Protein AF-0000000078791256 (afdb_homodimer)

Radius of gyration: 21.56 Å; Cα contacts (8 Å, |Δi|>4): 581; chains: 2; bounding box: 35×66×47 Å

pLDDT: mean 96.77, std 2.85, range [81.75, 98.94]

Sequence (308 aa):
MLREAQFVDLPAIVHLYQQLTQEMAALAPDTYRPLTTDNRQYFADYLQNDLARLFVTESQGTLTGFALVVLARTGDSPEFVPQHFAQLIDLFVTPDHRHHGLAKTLMTAVEAFAASHQASFIQLNVLSGNQTAREVYARAGFQPVNLILQKPLNMLREAQFVDLPAIVHLYQQLTQEMAALAPDTYRPLTTDNRQYFADYLQNDLARLFVTESQGTLTGFALVVLARTGDSPEFVPQHFAQLIDLFVTPDHRHHGLAKTLMTAVEAFAASHQASFIQLNVLSGNQTAREVYARAGFQPVNLILQKPLN

Nearest PDB structures (foldseek):
  4e0a-assembly1_B  TM=9.480E-01  e=6.789E-14  Halalkalibacterium halodurans C-125
  4f6a-assembly1_B  TM=9.364E-01  e=4.924E-14  Halalkalibacterium halodurans C-125
  8a9o-assembly1_A  TM=8.234E-01  e=1.086E-11  Acinetobacter baumannii
  3mgd-assembly2_B  TM=7.610E-01  e=1.272E-08  Clostridium acetobutylicum
  1qsm-assembly1_D  TM=7.942E-01  e=3.556E-08  Saccharomyces cerevisiae

Foldseek 3Di:
DKDWDDLVCLVLVQVQVQVVLVVVCVQPVVVGDGDDDRPSVVVVVQVVDPQKTKMFDDDPRHTFWIWIKGWDWDDDDPVDDIFTAIETEDTGGHPVCPPVCVSVVRVVVSVVSGVVVVGPYYDYDDDPRPVVVVVVVVVVPDDDDDDDDDDDPD/DKDWDDLVCLVLVQVQVQVVLVVVCVQPVVVGDGDDDRPSVVVVVQVVDPQKTKMFDDDPRHTFWIWIKGWDWDDDDPVDDIFIAIETEDTGGHPVCPPVCVSVVRVVVSVVSGVVVVGPYYDYDDDPRPVVVVVVVVVVPDDDDDDDDDDDPD

Structure (mmCIF, N/CA/C/O backbone):
data_AF-0000000078791256-model_v1
#
loop_
_entity.id
_entity.type
_entity.pdbx_description
1 polymer 'Acetyltransferase, GNAT family'
#
loop_
_atom_site.group_PDB
_atom_site.id
_atom_site.type_symbol
_atom_site.label_atom_id
_atom_site.label_alt_id
_atom_site.label_comp_id
_atom_site.label_asym_id
_atom_site.label_entity_id
_atom_site.label_seq_id
_atom_site.pdbx_PDB_ins_code
_atom_site.Cartn_x
_atom_site.Cartn_y
_atom_site.Cartn_z
_atom_site.occupancy
_atom_site.B_iso_or_equiv
_atom_site.auth_seq_id
_atom_site.auth_comp_id
_atom_site.auth_asym_id
_atom_site.auth_atom_id
_atom_site.pdbx_PDB_model_num
ATOM 1 N N . MET A 1 1 ? 2.408 -31.625 -8.203 1 92.06 1 MET A N 1
ATOM 2 C CA . MET A 1 1 ? 3.848 -31.438 -8.047 1 92.06 1 MET A CA 1
ATOM 3 C C . MET A 1 1 ? 4.203 -29.969 -7.926 1 92.06 1 MET A C 1
ATOM 5 O O . MET A 1 1 ? 3.699 -29.141 -8.688 1 92.06 1 MET A O 1
ATOM 9 N N . LEU A 1 2 ? 5.016 -29.547 -6.938 1 97.5 2 LEU A N 1
ATOM 10 C CA . LEU A 1 2 ? 5.547 -28.203 -6.738 1 97.5 2 LEU A CA 1
ATOM 11 C C . LEU A 1 2 ? 6.957 -28.078 -7.305 1 97.5 2 LEU A C 1
ATOM 13 O O . LEU A 1 2 ? 7.785 -28.984 -7.109 1 97.5 2 LEU A O 1
ATOM 17 N N . ARG A 1 3 ? 7.219 -27.031 -7.992 1 98 3 ARG A N 1
ATOM 18 C CA . ARG A 1 3 ? 8.57 -26.781 -8.484 1 98 3 ARG A CA 1
ATOM 19 C C . ARG A 1 3 ? 8.75 -25.328 -8.875 1 98 3 ARG A C 1
ATOM 21 O O . ARG A 1 3 ? 7.781 -24.562 -8.953 1 98 3 ARG A O 1
ATOM 28 N N . GLU A 1 4 ? 10 -24.922 -9.125 1 98.38 4 GLU A N 1
ATOM 29 C CA . GLU A 1 4 ? 10.266 -23.609 -9.719 1 98.38 4 GLU A CA 1
ATOM 30 C C . GLU A 1 4 ? 9.898 -23.578 -11.195 1 98.38 4 GLU A C 1
ATOM 32 O O . GLU A 1 4 ? 10.109 -24.562 -11.906 1 98.38 4 GLU A O 1
ATOM 37 N N . ALA A 1 5 ? 9.422 -22.5 -11.625 1 98.69 5 ALA A N 1
ATOM 38 C CA . ALA A 1 5 ? 9.031 -22.344 -13.023 1 98.69 5 ALA A CA 1
ATOM 39 C C . ALA A 1 5 ? 10.258 -22.266 -13.93 1 98.69 5 ALA A C 1
ATOM 41 O O . ALA A 1 5 ? 11.352 -21.906 -13.477 1 98.69 5 ALA A O 1
ATOM 42 N N . GLN A 1 6 ? 10.047 -22.641 -15.148 1 98.19 6 GLN A N 1
ATOM 43 C CA . GLN A 1 6 ? 11.016 -22.484 -16.234 1 98.19 6 GLN A CA 1
ATOM 44 C C . GLN A 1 6 ? 10.43 -21.688 -17.391 1 98.19 6 GLN A C 1
ATOM 46 O O . GLN A 1 6 ? 9.227 -21.438 -17.438 1 98.19 6 GLN A O 1
ATOM 51 N N . PHE A 1 7 ? 11.344 -21.328 -18.312 1 98.25 7 PHE A N 1
ATOM 52 C CA . PHE A 1 7 ? 10.898 -20.5 -19.422 1 98.25 7 PHE A CA 1
ATOM 53 C C . PHE A 1 7 ? 9.828 -21.219 -20.234 1 98.25 7 PHE A C 1
ATOM 55 O O . PHE A 1 7 ? 8.914 -20.578 -20.766 1 98.25 7 PHE A O 1
ATOM 62 N N . VAL A 1 8 ? 9.891 -22.453 -20.344 1 97.94 8 VAL A N 1
ATOM 63 C CA . VAL A 1 8 ? 8.953 -23.219 -21.141 1 97.94 8 VAL A CA 1
ATOM 64 C C . VAL A 1 8 ? 7.555 -23.141 -20.531 1 97.94 8 VAL A C 1
ATOM 66 O O . VAL A 1 8 ? 6.555 -23.375 -21.203 1 97.94 8 VAL A O 1
ATOM 69 N N . ASP A 1 9 ? 7.445 -22.75 -19.266 1 98.38 9 ASP A N 1
ATOM 70 C CA . ASP A 1 9 ? 6.176 -22.703 -18.547 1 98.38 9 ASP A CA 1
ATOM 71 C C . ASP A 1 9 ? 5.449 -21.391 -18.812 1 98.38 9 ASP A C 1
ATOM 73 O O . ASP A 1 9 ? 4.285 -21.219 -18.438 1 98.38 9 ASP A O 1
ATOM 77 N N . LEU A 1 10 ? 6.074 -20.453 -19.469 1 98.44 10 LEU A N 1
ATOM 78 C CA . LEU A 1 10 ? 5.621 -19.062 -19.516 1 98.44 10 LEU A CA 1
ATOM 79 C C . LEU A 1 10 ? 4.242 -18.969 -20.172 1 98.44 10 LEU A C 1
ATOM 81 O O . LEU A 1 10 ? 3.361 -18.266 -19.656 1 98.44 10 LEU A O 1
ATOM 85 N N . PRO A 1 11 ? 3.961 -19.641 -21.266 1 98.06 11 PRO A N 1
ATOM 86 C CA . PRO A 1 11 ? 2.615 -19.531 -21.828 1 98.06 11 PRO A CA 1
ATOM 87 C C . PRO A 1 11 ? 1.529 -20 -20.859 1 98.06 11 PRO A C 1
ATOM 89 O O . PRO A 1 11 ? 0.482 -19.344 -20.75 1 98.06 11 PRO A O 1
ATOM 92 N N . ALA A 1 12 ? 1.771 -21.062 -20.172 1 98.31 12 ALA A N 1
ATOM 93 C CA . ALA A 1 12 ? 0.801 -21.594 -19.219 1 98.31 12 ALA A CA 1
ATOM 94 C C . ALA A 1 12 ? 0.644 -20.641 -18.031 1 98.31 12 ALA A C 1
ATOM 96 O O . ALA A 1 12 ? -0.459 -20.484 -17.5 1 98.31 12 ALA A O 1
ATOM 97 N N . ILE A 1 13 ? 1.694 -20 -17.609 1 98.56 13 ILE A N 1
ATOM 98 C CA . ILE A 1 13 ? 1.652 -19.062 -16.484 1 98.56 13 ILE A CA 1
ATOM 99 C C . ILE A 1 13 ? 0.853 -17.828 -16.875 1 98.56 13 ILE A C 1
ATOM 101 O O . ILE A 1 13 ? 0.049 -17.328 -16.094 1 98.56 13 ILE A O 1
ATOM 105 N N . VAL A 1 14 ? 1.048 -17.375 -18.078 1 98.38 14 VAL A N 1
ATOM 106 C CA . VAL A 1 14 ? 0.283 -16.234 -18.578 1 98.38 14 VAL A CA 1
ATOM 107 C C . VAL A 1 14 ? -1.205 -16.562 -18.578 1 98.38 14 VAL A C 1
ATOM 109 O O . VAL A 1 14 ? -2.039 -15.75 -18.203 1 98.38 14 VAL A O 1
ATOM 112 N N . HIS A 1 15 ? -1.508 -17.75 -18.984 1 98.12 15 HIS A N 1
ATOM 113 C CA . HIS A 1 15 ? -2.898 -18.188 -18.984 1 98.12 15 HIS A CA 1
ATOM 114 C C . HIS A 1 15 ? -3.48 -18.188 -17.578 1 98.12 15 HIS A C 1
ATOM 116 O O . HIS A 1 15 ? -4.605 -17.734 -17.375 1 98.12 15 HIS A O 1
ATOM 122 N N . LEU A 1 16 ? -2.773 -18.641 -16.609 1 98.38 16 LEU A N 1
ATOM 123 C CA . LEU A 1 16 ? -3.209 -18.594 -15.219 1 98.38 16 LEU A CA 1
ATOM 124 C C . LEU A 1 16 ? -3.371 -17.156 -14.742 1 98.38 16 LEU A C 1
ATOM 126 O O . LEU A 1 16 ? -4.344 -16.828 -14.062 1 98.38 16 LEU A O 1
ATOM 130 N N . TYR A 1 17 ? -2.4 -16.328 -15.141 1 98.44 17 TYR A N 1
ATOM 131 C CA . TYR A 1 17 ? -2.447 -14.93 -14.742 1 98.44 17 TYR A CA 1
ATOM 132 C C . TYR A 1 17 ? -3.664 -14.234 -15.336 1 98.44 17 TYR A C 1
ATOM 134 O O . TYR A 1 17 ? -4.277 -13.375 -14.695 1 98.44 17 TYR A O 1
ATOM 142 N N . GLN A 1 18 ? -4.004 -14.586 -16.516 1 98.44 18 GLN A N 1
ATOM 143 C CA . GLN A 1 18 ? -5.207 -14.055 -17.156 1 98.44 18 GLN A CA 1
ATOM 144 C C . GLN A 1 18 ? -6.453 -14.43 -16.359 1 98.44 18 GLN A C 1
ATOM 146 O O . GLN A 1 18 ? -7.355 -13.609 -16.188 1 98.44 18 GLN A O 1
ATOM 151 N N . GLN A 1 19 ? -6.504 -15.617 -15.867 1 97.94 19 GLN A N 1
ATOM 152 C CA . GLN A 1 19 ? -7.617 -16.031 -15.023 1 97.94 19 GLN A CA 1
ATOM 153 C C . GLN A 1 19 ? -7.629 -15.266 -13.703 1 97.94 19 GLN A C 1
ATOM 155 O O . GLN A 1 19 ? -8.688 -14.82 -13.25 1 97.94 19 GLN A O 1
ATOM 160 N N . LEU A 1 20 ? -6.477 -15.078 -13.141 1 97.94 20 LEU A N 1
ATOM 161 C CA . LEU A 1 20 ? -6.363 -14.305 -11.906 1 97.94 20 LEU A CA 1
ATOM 162 C C . LEU A 1 20 ? -6.902 -12.891 -12.102 1 97.94 20 LEU A C 1
ATOM 164 O O . LEU A 1 20 ? -7.727 -12.422 -11.312 1 97.94 20 LEU A O 1
ATOM 168 N N . THR A 1 21 ? -6.43 -12.227 -13.164 1 98.19 21 THR A N 1
ATOM 169 C CA . THR A 1 21 ? -6.832 -10.844 -13.391 1 98.19 21 THR A CA 1
ATOM 170 C C . THR A 1 21 ? -8.328 -10.75 -13.688 1 98.19 21 THR A C 1
ATOM 172 O O . THR A 1 21 ? -8.977 -9.773 -13.328 1 98.19 21 THR A O 1
ATOM 175 N N . GLN A 1 22 ? -8.859 -11.766 -14.297 1 98.06 22 GLN A N 1
ATOM 176 C CA . GLN A 1 22 ? -10.305 -11.812 -14.516 1 98.06 22 GLN A CA 1
ATOM 177 C C . GLN A 1 22 ? -11.062 -11.867 -13.195 1 98.06 22 GLN A C 1
ATOM 179 O O . GLN A 1 22 ? -12.055 -11.156 -13.016 1 98.06 22 GLN A O 1
ATOM 184 N N . GLU A 1 23 ? -10.641 -12.688 -12.352 1 97.62 23 GLU A N 1
ATOM 185 C CA . GLU A 1 23 ? -11.281 -12.789 -11.039 1 97.62 23 GLU A CA 1
ATOM 186 C C . GLU A 1 23 ? -11.156 -11.477 -10.266 1 97.62 23 GLU A C 1
ATOM 188 O O . GLU A 1 23 ? -12.117 -11.023 -9.641 1 97.62 23 GLU A O 1
ATOM 193 N N . MET A 1 24 ? -9.969 -10.891 -10.336 1 97.88 24 MET A N 1
ATOM 194 C CA . MET A 1 24 ? -9.742 -9.633 -9.633 1 97.88 24 MET A CA 1
ATOM 195 C C . MET A 1 24 ? -10.609 -8.516 -10.203 1 97.88 24 MET A C 1
ATOM 197 O O . MET A 1 24 ? -11.148 -7.703 -9.453 1 97.88 24 MET A O 1
ATOM 201 N N . ALA A 1 25 ? -10.703 -8.508 -11.477 1 97.94 25 ALA A N 1
ATOM 202 C CA . ALA A 1 25 ? -11.531 -7.508 -12.141 1 97.94 25 ALA A CA 1
ATOM 203 C C . ALA A 1 25 ? -13 -7.641 -11.727 1 97.94 25 ALA A C 1
ATOM 205 O O . ALA A 1 25 ? -13.711 -6.645 -11.625 1 97.94 25 ALA A O 1
ATOM 206 N N . ALA A 1 26 ? -13.453 -8.867 -11.547 1 97.5 26 ALA A N 1
ATOM 207 C CA . ALA A 1 26 ? -14.82 -9.094 -11.086 1 97.5 26 ALA A CA 1
ATOM 208 C C . ALA A 1 26 ? -15.023 -8.57 -9.672 1 97.5 26 ALA A C 1
ATOM 210 O O . ALA A 1 26 ? -16.078 -8.031 -9.344 1 97.5 26 ALA A O 1
ATOM 211 N N . LEU A 1 27 ? -14.062 -8.719 -8.859 1 97 27 LEU A N 1
ATOM 212 C CA . LEU A 1 27 ? -14.133 -8.297 -7.461 1 97 27 LEU A CA 1
ATOM 213 C C . LEU A 1 27 ? -13.992 -6.785 -7.34 1 97 27 LEU A C 1
ATOM 215 O O . LEU A 1 27 ? -14.633 -6.164 -6.484 1 97 27 LEU A O 1
ATOM 219 N N . ALA A 1 28 ? -13.156 -6.176 -8.141 1 97.75 28 ALA A N 1
ATOM 220 C CA . ALA A 1 28 ? -12.867 -4.746 -8.094 1 97.75 28 ALA A CA 1
ATOM 221 C C . ALA A 1 28 ? -12.703 -4.168 -9.492 1 97.75 28 ALA A C 1
ATOM 223 O O . ALA A 1 28 ? -11.594 -3.816 -9.906 1 97.75 28 ALA A O 1
ATOM 224 N N . PRO A 1 29 ? -13.797 -3.965 -10.18 1 97.12 29 PRO A N 1
ATOM 225 C CA . PRO A 1 29 ? -13.734 -3.559 -11.586 1 97.12 29 PRO A CA 1
ATOM 226 C C . PRO A 1 29 ? -13.195 -2.143 -11.766 1 97.12 29 PRO A C 1
ATOM 228 O O . PRO A 1 29 ? -12.781 -1.775 -12.867 1 97.12 29 PRO A O 1
ATOM 231 N N . ASP A 1 30 ? -13.18 -1.318 -10.734 1 95.31 30 ASP A N 1
ATOM 232 C CA . ASP A 1 30 ? -12.664 0.043 -10.836 1 95.31 30 ASP A CA 1
ATOM 233 C C . ASP A 1 30 ? -11.148 0.066 -10.68 1 95.31 30 ASP A C 1
ATOM 235 O O . ASP A 1 30 ? -10.508 1.101 -10.898 1 95.31 30 ASP A O 1
ATOM 239 N N . THR A 1 31 ? -10.57 -1.067 -10.328 1 96.19 31 THR A N 1
ATOM 240 C CA . THR A 1 31 ? -9.141 -1.126 -10.047 1 96.19 31 THR A CA 1
ATOM 241 C C . THR A 1 31 ? -8.43 -2.049 -11.039 1 96.19 31 THR A C 1
ATOM 243 O O . THR A 1 31 ? -7.336 -1.741 -11.508 1 96.19 31 THR A O 1
ATOM 246 N N . TYR A 1 32 ? -9.094 -3.129 -11.305 1 97.38 32 TYR A N 1
ATOM 247 C CA . TYR A 1 32 ? -8.477 -4.156 -12.141 1 97.38 32 TYR A CA 1
ATOM 248 C C . TYR A 1 32 ? -9.234 -4.312 -13.453 1 97.38 32 TYR A C 1
ATOM 250 O O . TYR A 1 32 ? -10.445 -4.086 -13.516 1 97.38 32 TYR A O 1
ATOM 258 N N . ARG A 1 33 ? -8.523 -4.695 -14.484 1 96.81 33 ARG A N 1
ATOM 259 C CA . ARG A 1 33 ? -9.102 -5.152 -15.742 1 96.81 33 ARG A CA 1
ATOM 260 C C . ARG A 1 33 ? -8.461 -6.457 -16.203 1 96.81 33 ARG A C 1
ATOM 262 O O . ARG A 1 33 ? -7.277 -6.691 -15.945 1 96.81 33 ARG A O 1
ATOM 269 N N . PRO A 1 34 ? -9.219 -7.316 -16.875 1 97.5 34 PRO A N 1
ATOM 270 C CA . PRO A 1 34 ? -8.648 -8.586 -17.328 1 97.5 34 PRO A CA 1
ATOM 271 C C . PRO A 1 34 ? -7.5 -8.391 -18.312 1 97.5 34 PRO A C 1
ATOM 273 O O . PRO A 1 34 ? -7.605 -7.59 -19.25 1 97.5 34 PRO A O 1
ATOM 276 N N . LEU A 1 35 ? -6.449 -9.133 -18 1 97.44 35 LEU A N 1
ATOM 277 C CA . LEU A 1 35 ? -5.367 -9.164 -18.984 1 97.44 35 LEU A CA 1
ATOM 278 C C . LEU A 1 35 ? -5.789 -9.922 -20.234 1 97.44 35 LEU A C 1
ATOM 280 O O . LEU A 1 35 ? -6.227 -11.07 -20.156 1 97.44 35 LEU A O 1
ATOM 284 N N . THR A 1 36 ? -5.609 -9.281 -21.406 1 94.06 36 THR A N 1
ATOM 285 C CA . THR A 1 36 ? -6.055 -9.914 -22.641 1 94.06 36 THR A CA 1
ATOM 286 C C . THR A 1 36 ? -4.867 -10.188 -23.562 1 94.06 36 THR A C 1
ATOM 288 O O . THR A 1 36 ? -5.012 -10.867 -24.578 1 94.06 36 THR A O 1
ATOM 291 N N . THR A 1 37 ? -3.742 -9.711 -23.188 1 93.12 37 THR A N 1
ATOM 292 C CA . THR A 1 37 ? -2.561 -9.836 -24.031 1 93.12 37 THR A CA 1
ATOM 293 C C . THR A 1 37 ? -1.615 -10.898 -23.484 1 93.12 37 THR A C 1
ATOM 295 O O . THR A 1 37 ? -1.772 -11.352 -22.344 1 93.12 37 THR A O 1
ATOM 298 N N . ASP A 1 38 ? -0.735 -11.328 -24.391 1 93.81 38 ASP A N 1
ATOM 299 C CA . ASP A 1 38 ? 0.374 -12.172 -23.953 1 93.81 38 ASP A CA 1
ATOM 300 C C . ASP A 1 38 ? 1.464 -11.352 -23.281 1 93.81 38 ASP A C 1
ATOM 302 O O . ASP A 1 38 ? 2.156 -10.562 -23.922 1 93.81 38 ASP A O 1
ATOM 306 N N . ASN A 1 39 ? 1.57 -11.492 -21.984 1 92.25 39 ASN A N 1
ATOM 307 C CA . ASN A 1 39 ? 2.518 -10.711 -21.188 1 92.25 39 ASN A CA 1
ATOM 308 C C . ASN A 1 39 ? 3.66 -11.578 -20.672 1 92.25 39 ASN A C 1
ATOM 310 O O . ASN A 1 39 ? 4.098 -11.406 -19.531 1 92.25 39 ASN A O 1
ATOM 314 N N . ARG A 1 40 ? 4.09 -12.492 -21.516 1 96.06 40 ARG A N 1
ATOM 315 C CA . ARG A 1 40 ? 5.09 -13.469 -21.094 1 96.06 40 ARG A CA 1
ATOM 316 C C . ARG A 1 40 ? 6.391 -12.781 -20.688 1 96.06 40 ARG A C 1
ATOM 318 O O . ARG A 1 40 ? 7.113 -13.273 -19.812 1 96.06 40 ARG A O 1
ATOM 325 N N . GLN A 1 41 ? 6.762 -11.648 -21.312 1 96.25 41 GLN A N 1
ATOM 326 C CA . GLN A 1 41 ? 8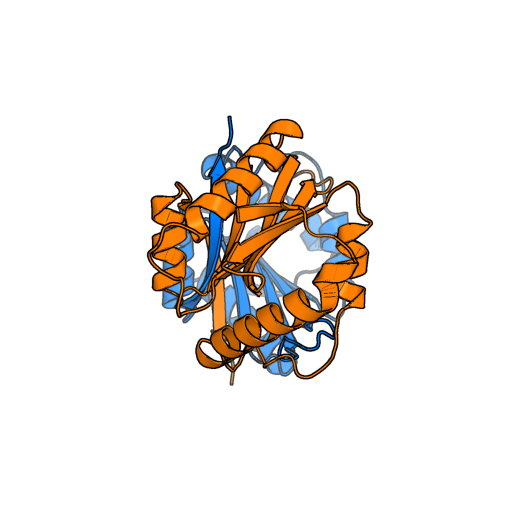.008 -10.953 -21 1 96.25 41 GLN A CA 1
ATOM 327 C C . GLN A 1 41 ? 8.039 -10.5 -19.547 1 96.25 41 GLN A C 1
ATOM 329 O O . GLN A 1 41 ? 9.102 -10.5 -18.922 1 96.25 41 GLN A O 1
ATOM 334 N N . TYR A 1 42 ? 6.934 -10.047 -19.078 1 96.25 42 TYR A N 1
ATOM 335 C CA . TYR A 1 42 ? 6.82 -9.656 -17.688 1 96.25 42 TYR A CA 1
ATOM 336 C C . TYR A 1 42 ? 7.312 -10.758 -16.766 1 96.25 42 TYR A C 1
ATOM 338 O O . TYR A 1 42 ? 8.18 -10.531 -15.914 1 96.25 42 TYR A O 1
ATOM 346 N N . PHE A 1 43 ? 6.863 -11.961 -16.969 1 98 43 PHE A N 1
ATOM 347 C CA . PHE A 1 43 ? 7.234 -13.102 -16.141 1 98 43 PHE A CA 1
ATOM 348 C C . PHE A 1 43 ? 8.648 -13.562 -16.453 1 98 43 PHE A C 1
ATOM 350 O O . PHE A 1 43 ? 9.375 -14.023 -15.57 1 98 43 PHE A O 1
ATOM 357 N N . ALA A 1 44 ? 9.008 -13.469 -17.719 1 98.44 44 ALA A N 1
ATOM 358 C CA . ALA A 1 44 ? 10.375 -13.805 -18.109 1 98.44 44 ALA A CA 1
ATOM 359 C C . ALA A 1 44 ? 11.391 -12.953 -17.344 1 98.44 44 ALA A C 1
ATOM 361 O O . ALA A 1 44 ? 12.445 -13.445 -16.953 1 98.44 44 ALA A O 1
ATOM 362 N N . ASP A 1 45 ? 11.086 -11.711 -17.156 1 98.12 45 ASP A N 1
ATOM 363 C CA . ASP A 1 45 ? 11.961 -10.812 -16.422 1 98.12 45 ASP A CA 1
ATOM 364 C C . ASP A 1 45 ? 12.156 -11.289 -14.984 1 98.12 45 ASP A C 1
ATOM 366 O O . ASP A 1 45 ? 13.266 -11.203 -14.438 1 98.12 45 ASP A O 1
ATOM 370 N N . TYR A 1 46 ? 11.109 -11.789 -14.383 1 98 46 TYR A N 1
ATOM 371 C CA . TYR A 1 46 ? 11.227 -12.297 -13.023 1 98 46 TYR A CA 1
ATOM 372 C C . TYR A 1 46 ? 12.055 -13.578 -13 1 98 46 TYR A C 1
ATOM 374 O O . TYR A 1 46 ? 12.82 -13.812 -12.062 1 98 46 TYR A O 1
ATOM 382 N N . LEU A 1 47 ? 11.844 -14.43 -14.008 1 97.88 47 LEU A N 1
ATOM 383 C CA . LEU A 1 47 ? 12.586 -15.68 -14.062 1 97.88 47 LEU A CA 1
ATOM 384 C C . LEU A 1 47 ? 14.086 -15.414 -14.133 1 97.88 47 LEU A C 1
ATOM 386 O O . LEU A 1 47 ? 14.891 -16.219 -13.656 1 97.88 47 LEU A O 1
ATOM 390 N N . GLN A 1 48 ? 14.398 -14.273 -14.672 1 97.62 48 GLN A N 1
ATOM 391 C CA . GLN A 1 48 ? 15.805 -13.938 -14.867 1 97.62 48 GLN A CA 1
ATOM 392 C C . GLN A 1 48 ? 16.344 -13.125 -13.688 1 97.62 48 GLN A C 1
ATOM 394 O O . GLN A 1 48 ? 17.516 -12.766 -13.664 1 97.62 48 GLN A O 1
ATOM 399 N N . ASN A 1 49 ? 15.57 -12.781 -12.758 1 98.06 49 ASN A N 1
ATOM 400 C CA . ASN A 1 49 ? 15.93 -11.969 -11.602 1 98.06 49 ASN A CA 1
ATOM 401 C C . ASN A 1 49 ? 16.281 -12.836 -10.398 1 98.06 49 ASN A C 1
ATOM 403 O O . ASN A 1 49 ? 15.414 -13.516 -9.844 1 98.06 49 ASN A O 1
ATOM 407 N N . ASP A 1 50 ? 17.438 -12.742 -9.906 1 97.06 50 ASP A N 1
ATOM 408 C CA . ASP A 1 50 ? 17.922 -13.578 -8.805 1 97.06 50 ASP A CA 1
ATOM 409 C C . ASP A 1 50 ? 17.188 -13.242 -7.504 1 97.06 50 ASP A C 1
ATOM 411 O O . ASP A 1 50 ? 17.25 -14.008 -6.543 1 97.06 50 ASP A O 1
ATOM 415 N N . LEU A 1 51 ? 16.5 -12.125 -7.461 1 98.25 51 LEU A N 1
ATOM 416 C CA . LEU A 1 51 ? 15.797 -11.703 -6.258 1 98.25 51 LEU A CA 1
ATOM 417 C C . LEU A 1 51 ? 14.344 -12.156 -6.293 1 98.25 51 LEU A C 1
ATOM 419 O O . LEU A 1 51 ? 13.586 -11.891 -5.359 1 98.25 51 LEU A O 1
ATOM 423 N N . ALA A 1 52 ? 13.992 -12.828 -7.355 1 98.81 52 ALA A N 1
ATOM 424 C CA . ALA A 1 52 ? 12.609 -13.281 -7.512 1 98.81 52 ALA A CA 1
ATOM 425 C C . ALA A 1 52 ? 12.547 -14.789 -7.699 1 98.81 52 ALA A C 1
ATOM 427 O O . ALA A 1 52 ? 13.523 -15.414 -8.125 1 98.81 52 ALA A O 1
ATOM 428 N N . ARG A 1 53 ? 11.438 -15.352 -7.367 1 98.75 53 ARG A N 1
ATOM 429 C CA . ARG A 1 53 ? 11.156 -16.75 -7.652 1 98.75 53 ARG A CA 1
ATOM 430 C C . ARG A 1 53 ? 9.703 -16.953 -8.078 1 98.75 53 ARG A C 1
ATOM 432 O O . ARG A 1 53 ? 8.797 -16.312 -7.531 1 98.75 53 ARG A O 1
ATOM 439 N N . LEU A 1 54 ? 9.586 -17.672 -9.094 1 98.81 54 LEU A N 1
ATOM 440 C CA . LEU A 1 54 ? 8.281 -18.094 -9.594 1 98.81 54 LEU A CA 1
ATOM 441 C C . LEU A 1 54 ? 8.086 -19.594 -9.383 1 98.81 54 LEU A C 1
ATOM 443 O O . LEU A 1 54 ? 8.812 -20.406 -9.961 1 98.81 54 LEU A O 1
ATOM 447 N N . PHE A 1 55 ? 7.105 -19.969 -8.508 1 98.81 55 PHE A N 1
ATOM 448 C CA . PHE A 1 55 ? 6.766 -21.359 -8.227 1 98.81 55 PHE A CA 1
ATOM 449 C C . PHE A 1 55 ? 5.496 -21.766 -8.961 1 98.81 55 PHE A C 1
ATOM 451 O O . PHE A 1 55 ? 4.586 -20.953 -9.133 1 98.81 55 PHE A O 1
ATOM 458 N N . VAL A 1 56 ? 5.465 -23.062 -9.375 1 98.69 56 VAL A N 1
ATOM 459 C CA . VAL A 1 56 ? 4.262 -23.562 -10.031 1 98.69 56 VAL A CA 1
ATOM 460 C C . VAL A 1 56 ? 3.879 -24.922 -9.445 1 98.69 56 VAL A C 1
ATOM 462 O O . VAL A 1 56 ? 4.734 -25.641 -8.93 1 98.69 56 VAL A O 1
ATOM 465 N N . THR A 1 57 ? 2.596 -25.172 -9.43 1 98.06 57 THR A N 1
ATOM 466 C CA . THR A 1 57 ? 2.053 -26.5 -9.172 1 98.06 57 THR A CA 1
ATOM 467 C C . THR A 1 57 ? 1.481 -27.109 -10.453 1 98.06 57 THR A C 1
ATOM 469 O O . THR A 1 57 ? 0.929 -26.391 -11.289 1 98.06 57 THR A O 1
ATOM 472 N N . GLU A 1 58 ? 1.662 -28.375 -10.539 1 96.44 58 GLU A N 1
ATOM 473 C CA . GLU A 1 58 ? 1.244 -29.078 -11.75 1 96.44 58 GLU A CA 1
ATOM 474 C C . GLU A 1 58 ? 0.474 -30.359 -11.406 1 96.44 58 GLU A C 1
ATOM 476 O O . GLU A 1 58 ? 0.839 -31.078 -10.469 1 96.44 58 GLU A O 1
ATOM 481 N N . SER A 1 59 ? -0.636 -30.594 -12.094 1 94.06 59 SER A N 1
ATOM 482 C CA . SER A 1 59 ? -1.41 -31.828 -12.039 1 94.06 59 SER A CA 1
ATOM 483 C C . SER A 1 59 ? -1.642 -32.406 -13.43 1 94.06 59 SER A C 1
ATOM 485 O O . SER A 1 59 ? -2.238 -31.75 -14.289 1 94.06 59 SER A O 1
ATOM 487 N N . GLN A 1 60 ? -1.179 -33.625 -13.664 1 93.19 60 GLN A N 1
ATOM 488 C CA . GLN A 1 60 ? -1.37 -34.344 -14.922 1 93.19 60 GLN A CA 1
ATOM 489 C C . GLN A 1 60 ? -0.888 -33.5 -16.109 1 93.19 60 GLN A C 1
ATOM 491 O O . GLN A 1 60 ? -1.603 -33.344 -17.094 1 93.19 60 GLN A O 1
ATOM 496 N N . GLY A 1 61 ? 0.18 -32.812 -15.945 1 92.38 61 GLY A N 1
ATOM 497 C CA . GLY A 1 61 ? 0.831 -32.094 -17.016 1 92.38 61 GLY A CA 1
ATOM 498 C C . GLY A 1 61 ? 0.293 -30.688 -17.203 1 92.38 61 GLY A C 1
ATOM 499 O O . GLY A 1 61 ? 0.768 -29.953 -18.062 1 92.38 61 GLY A O 1
ATOM 500 N N . THR A 1 62 ? -0.643 -30.328 -16.422 1 95.81 62 THR A N 1
ATOM 501 C CA . THR A 1 62 ? -1.244 -29 -16.516 1 95.81 62 THR A CA 1
ATOM 502 C C . THR A 1 62 ? -0.912 -28.172 -15.281 1 95.81 62 THR A C 1
ATOM 504 O O . THR A 1 62 ? -1.023 -28.641 -14.148 1 95.81 62 THR A O 1
ATOM 507 N N . LEU A 1 63 ? -0.428 -26.938 -15.555 1 98.06 63 LEU A N 1
ATOM 508 C CA . LEU A 1 63 ? -0.199 -26.047 -14.414 1 98.06 63 LEU A CA 1
ATOM 509 C C . LEU A 1 63 ? -1.516 -25.688 -13.742 1 98.06 63 LEU A C 1
ATOM 511 O O . LEU A 1 63 ? -2.488 -25.328 -14.414 1 98.06 63 LEU A O 1
ATOM 515 N N . THR A 1 64 ? -1.568 -25.766 -12.406 1 97.88 64 THR A N 1
ATOM 516 C CA . THR A 1 64 ? -2.801 -25.562 -11.656 1 97.88 64 THR A CA 1
ATOM 517 C C . THR A 1 64 ? -2.688 -24.344 -10.742 1 97.88 64 THR A C 1
ATOM 519 O O . THR A 1 64 ? -3.684 -23.891 -10.172 1 97.88 64 THR A O 1
ATOM 522 N N . GLY A 1 65 ? -1.533 -23.781 -10.586 1 98.44 65 GLY A N 1
ATOM 523 C CA . GLY A 1 65 ? -1.312 -22.609 -9.758 1 98.44 65 GLY A CA 1
ATOM 524 C C . GLY A 1 65 ? 0.1 -22.078 -9.852 1 98.44 65 GLY A C 1
ATOM 525 O O . GLY A 1 65 ? 0.975 -22.703 -10.445 1 98.44 65 GLY A O 1
ATOM 526 N N . PHE A 1 66 ? 0.251 -20.828 -9.328 1 98.75 66 PHE A N 1
ATOM 527 C CA . PHE A 1 66 ? 1.577 -20.234 -9.297 1 98.75 66 PHE A CA 1
ATOM 528 C C . PHE A 1 66 ? 1.685 -19.203 -8.172 1 98.75 66 PHE A C 1
ATOM 530 O O . PHE A 1 66 ? 0.67 -18.766 -7.629 1 98.75 66 PHE A O 1
ATOM 537 N N . ALA A 1 67 ? 2.875 -18.891 -7.75 1 98.81 67 ALA A N 1
ATOM 538 C CA . ALA A 1 67 ? 3.221 -17.844 -6.801 1 98.81 67 ALA A CA 1
ATOM 539 C C . ALA A 1 67 ? 4.469 -17.094 -7.25 1 98.81 67 ALA A C 1
ATOM 541 O O . ALA A 1 67 ? 5.473 -17.703 -7.617 1 98.81 67 ALA A O 1
ATOM 542 N N . LEU A 1 68 ? 4.355 -15.82 -7.301 1 98.88 68 LEU A N 1
ATOM 543 C CA . LEU A 1 68 ? 5.48 -14.945 -7.617 1 98.88 68 LEU A CA 1
ATOM 544 C C . LEU A 1 68 ? 5.906 -14.141 -6.395 1 98.88 68 LEU A C 1
ATOM 546 O O . LEU A 1 68 ? 5.094 -13.422 -5.809 1 98.88 68 LEU A O 1
ATOM 550 N N . VAL A 1 69 ? 7.145 -14.273 -5.973 1 98.88 69 VAL A N 1
ATOM 551 C CA . VAL A 1 69 ? 7.672 -13.586 -4.801 1 98.88 69 VAL A CA 1
ATOM 552 C C . VAL A 1 69 ? 8.977 -12.875 -5.16 1 98.88 69 VAL A C 1
ATOM 554 O O . VAL A 1 69 ? 9.766 -13.383 -5.961 1 98.88 69 VAL A O 1
ATOM 557 N N . VAL A 1 70 ? 9.172 -11.711 -4.598 1 98.88 70 VAL A N 1
ATOM 558 C CA . VAL A 1 70 ? 10.359 -10.906 -4.871 1 98.88 70 VAL A CA 1
ATOM 559 C C . VAL A 1 70 ? 10.938 -10.375 -3.562 1 98.88 70 VAL A C 1
ATOM 561 O O . VAL A 1 70 ? 10.195 -9.938 -2.684 1 98.88 70 VAL A O 1
ATOM 564 N N . LEU A 1 71 ? 12.242 -10.484 -3.391 1 98.75 71 LEU A N 1
ATOM 565 C CA . LEU A 1 71 ? 12.914 -9.867 -2.256 1 98.75 71 LEU A CA 1
ATOM 566 C C . LEU A 1 71 ? 12.984 -8.352 -2.424 1 98.75 71 LEU A C 1
ATOM 568 O O . LEU A 1 71 ? 13.211 -7.855 -3.527 1 98.75 71 LEU A O 1
ATOM 572 N N . ALA A 1 72 ? 12.766 -7.703 -1.313 1 97.94 72 ALA A N 1
ATOM 573 C CA . ALA A 1 72 ? 12.758 -6.242 -1.335 1 97.94 72 ALA A CA 1
ATOM 574 C C . ALA A 1 72 ? 13.43 -5.668 -0.09 1 97.94 72 ALA A C 1
ATOM 576 O O . ALA A 1 72 ? 13.609 -6.375 0.907 1 97.94 72 ALA A O 1
ATOM 577 N N . ARG A 1 73 ? 13.836 -4.395 -0.153 1 96.62 73 ARG A N 1
ATOM 578 C CA . ARG A 1 73 ? 14.367 -3.6 0.95 1 96.62 73 ARG A CA 1
ATOM 579 C C . ARG A 1 73 ? 13.734 -2.215 0.98 1 96.62 73 ARG A C 1
ATOM 581 O O . ARG A 1 73 ? 13.438 -1.64 -0.069 1 96.62 73 ARG A O 1
ATOM 588 N N . THR A 1 74 ? 13.461 -1.79 2.191 1 93.88 74 THR A N 1
ATOM 589 C CA . THR A 1 74 ? 13 -0.409 2.287 1 93.88 74 THR A CA 1
ATOM 590 C C . THR A 1 74 ? 14.117 0.561 1.909 1 93.88 74 THR A C 1
ATOM 592 O O . THR A 1 74 ? 15.297 0.267 2.111 1 93.88 74 THR A O 1
ATOM 595 N N . GLY A 1 75 ? 13.766 1.646 1.205 1 88.25 75 GLY A N 1
ATOM 596 C CA . GLY A 1 75 ? 14.742 2.686 0.918 1 88.25 75 GLY A CA 1
ATOM 597 C C . GLY A 1 75 ? 15.25 3.387 2.164 1 88.25 75 GLY A C 1
ATOM 598 O O . GLY A 1 75 ? 14.766 3.133 3.268 1 88.25 75 GLY A O 1
ATOM 599 N N . ASP A 1 76 ? 16.281 4.172 1.988 1 87.44 76 ASP A N 1
ATOM 600 C CA . ASP A 1 76 ? 16.812 4.98 3.078 1 87.44 76 ASP A CA 1
ATOM 601 C C . ASP A 1 76 ? 15.875 6.137 3.416 1 87.44 76 ASP A C 1
ATOM 603 O O . ASP A 1 76 ? 15.539 6.945 2.547 1 87.44 76 ASP A O 1
ATOM 607 N N . SER A 1 77 ? 15.328 6.105 4.523 1 91.75 77 SER A N 1
ATOM 608 C CA . SER A 1 77 ? 14.5 7.176 5.066 1 91.75 77 SER A CA 1
ATOM 609 C C . SER A 1 77 ? 14.734 7.355 6.562 1 91.75 77 SER A C 1
ATOM 611 O O . SER A 1 77 ? 14.844 6.375 7.301 1 91.75 77 SER A O 1
ATOM 613 N N . PRO A 1 78 ? 14.781 8.586 6.996 1 94 78 PRO A N 1
ATOM 614 C CA . PRO A 1 78 ? 15.133 8.812 8.398 1 94 78 PRO A CA 1
ATOM 615 C C . PRO A 1 78 ? 14.023 8.398 9.359 1 94 78 PRO A C 1
ATOM 617 O O . PRO A 1 78 ? 14.266 8.203 10.555 1 94 78 PRO A O 1
ATOM 620 N N . GLU A 1 79 ? 12.836 8.242 8.836 1 95.19 79 GLU A N 1
ATOM 621 C CA . GLU A 1 79 ? 11.727 7.98 9.75 1 95.19 79 GLU A CA 1
ATOM 622 C C . GLU A 1 79 ? 11.242 6.539 9.633 1 95.19 79 GLU A C 1
ATOM 624 O O . GLU A 1 79 ? 10.289 6.145 10.305 1 95.19 79 GLU A O 1
ATOM 629 N N . PHE A 1 80 ? 11.859 5.703 8.789 1 96.25 80 PHE A N 1
ATOM 630 C CA . PHE A 1 80 ? 11.477 4.305 8.648 1 96.25 80 PHE A CA 1
ATOM 631 C C . PHE A 1 80 ? 12.625 3.385 9.055 1 96.25 80 PHE A C 1
ATOM 633 O O . PHE A 1 80 ? 13.781 3.66 8.75 1 96.25 80 PHE A O 1
ATOM 640 N N . VAL A 1 81 ? 12.258 2.328 9.688 1 96.44 81 VAL A N 1
ATOM 641 C CA . VAL A 1 81 ? 13.227 1.282 10 1 96.44 81 VAL A CA 1
ATOM 642 C C . VAL A 1 81 ? 13.57 0.504 8.727 1 96.44 81 VAL A C 1
ATOM 644 O O . VAL A 1 81 ? 12.68 0.029 8.023 1 96.44 81 VAL A O 1
ATOM 647 N N . PRO A 1 82 ? 14.852 0.43 8.445 1 96.38 82 PRO A N 1
ATOM 648 C CA . PRO A 1 82 ? 15.219 -0.378 7.277 1 96.38 82 PRO A CA 1
ATOM 649 C C . PRO A 1 82 ? 14.742 -1.825 7.391 1 96.38 82 PRO A C 1
ATOM 651 O O . PRO A 1 82 ? 14.906 -2.451 8.438 1 96.38 82 PRO A O 1
ATOM 654 N N . GLN A 1 83 ? 14.148 -2.275 6.297 1 96.88 83 GLN A N 1
ATOM 655 C CA . GLN A 1 83 ? 13.633 -3.639 6.273 1 96.88 83 GLN A CA 1
ATOM 656 C C . GLN A 1 83 ? 14.133 -4.395 5.043 1 96.88 83 GLN A C 1
ATOM 658 O O . GLN A 1 83 ? 14.273 -3.812 3.967 1 96.88 83 GLN A O 1
ATOM 663 N N . HIS A 1 84 ? 14.422 -5.629 5.23 1 97.88 84 HIS A N 1
ATOM 664 C CA . HIS A 1 84 ? 14.625 -6.637 4.199 1 97.88 84 HIS A CA 1
ATOM 665 C C . HIS A 1 84 ? 13.539 -7.711 4.254 1 97.88 84 HIS A C 1
ATOM 667 O O . HIS A 1 84 ? 13.438 -8.445 5.238 1 97.88 84 HIS A O 1
ATOM 673 N N . PHE A 1 85 ? 12.727 -7.762 3.209 1 98.5 85 PHE A N 1
ATOM 674 C CA . PHE A 1 85 ? 11.539 -8.609 3.271 1 98.5 85 PHE A CA 1
ATOM 675 C C . PHE A 1 85 ? 11.227 -9.211 1.906 1 98.5 85 PHE A C 1
ATOM 677 O O . PHE A 1 85 ? 11.938 -8.945 0.932 1 98.5 85 PHE A O 1
ATOM 684 N N . ALA A 1 86 ? 10.312 -10.164 1.875 1 98.88 86 ALA A N 1
ATOM 685 C CA . ALA A 1 86 ? 9.828 -10.758 0.631 1 98.88 86 ALA A CA 1
ATOM 686 C C . ALA A 1 86 ? 8.414 -10.289 0.312 1 98.88 86 ALA A C 1
ATOM 688 O O . ALA A 1 86 ? 7.523 -10.352 1.165 1 98.88 86 ALA A O 1
ATOM 689 N N . GLN A 1 87 ? 8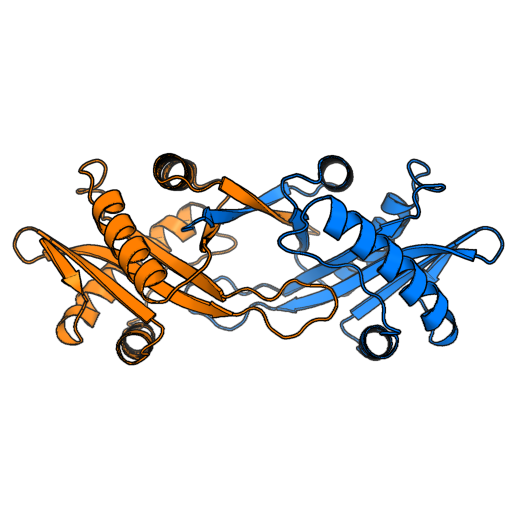.266 -9.82 -0.833 1 98.88 87 GLN A N 1
ATOM 690 C CA . GLN A 1 87 ? 6.953 -9.398 -1.311 1 98.88 87 GLN A CA 1
ATOM 691 C C . GLN A 1 87 ? 6.301 -10.492 -2.152 1 98.88 87 GLN A C 1
ATOM 693 O O . GLN A 1 87 ? 6.801 -10.836 -3.227 1 98.88 87 GLN A O 1
ATOM 698 N N . LEU A 1 88 ? 5.242 -11.016 -1.625 1 98.88 88 LEU A N 1
ATOM 699 C CA . LEU A 1 88 ? 4.426 -11.906 -2.441 1 98.88 88 LEU A CA 1
ATOM 700 C C . LEU A 1 88 ? 3.568 -11.117 -3.422 1 98.88 88 LEU A C 1
ATOM 702 O O . LEU A 1 88 ? 2.617 -10.445 -3.02 1 98.88 88 LEU A O 1
ATOM 706 N N . ILE A 1 89 ? 3.863 -11.234 -4.668 1 98.44 89 ILE A N 1
ATOM 707 C CA . ILE A 1 89 ? 3.242 -10.422 -5.715 1 98.44 89 ILE A CA 1
ATOM 708 C C . ILE A 1 89 ? 1.931 -11.07 -6.152 1 98.44 89 ILE A C 1
ATOM 710 O O . ILE A 1 89 ? 0.914 -10.383 -6.297 1 98.44 89 ILE A O 1
ATOM 714 N N . ASP A 1 90 ? 1.961 -12.312 -6.391 1 98.06 90 ASP A N 1
ATOM 715 C CA . ASP A 1 90 ? 0.796 -13.055 -6.863 1 98.06 90 ASP A CA 1
ATOM 716 C C . ASP A 1 90 ? 0.732 -14.445 -6.23 1 98.06 90 ASP A C 1
ATOM 718 O O . ASP A 1 90 ? 1.766 -15.07 -6.008 1 98.06 90 ASP A O 1
ATOM 722 N N . LEU A 1 91 ? -0.406 -14.891 -6.023 1 98.19 91 LEU A N 1
ATOM 723 C CA . LEU A 1 91 ? -0.759 -16.266 -5.664 1 98.19 91 LEU A CA 1
ATOM 724 C C . LEU A 1 91 ? -2.092 -16.656 -6.285 1 98.19 91 LEU A C 1
ATOM 726 O O . LEU A 1 91 ? -3.102 -15.977 -6.094 1 98.19 91 LEU A O 1
ATOM 730 N N . PHE A 1 92 ? -2.023 -17.719 -7.07 1 98.25 92 PHE A N 1
ATOM 731 C CA . PHE A 1 92 ? -3.246 -18.125 -7.75 1 98.25 92 PHE A CA 1
ATOM 732 C C . PHE A 1 92 ? -3.307 -19.641 -7.891 1 98.25 92 PHE A C 1
ATOM 734 O O . PHE A 1 92 ? -2.303 -20.281 -8.203 1 98.25 92 PHE A O 1
ATOM 741 N N . VAL A 1 93 ? -4.402 -20.188 -7.574 1 97.75 93 VAL A N 1
ATOM 742 C CA . VAL A 1 93 ? -4.758 -21.594 -7.82 1 97.75 93 VAL A CA 1
ATOM 743 C C . VAL A 1 93 ? -6.066 -21.656 -8.602 1 97.75 93 VAL A C 1
ATOM 745 O O . VAL A 1 93 ? -7.031 -20.953 -8.273 1 97.75 93 VAL A O 1
ATOM 748 N N . THR A 1 94 ? -6.094 -22.438 -9.633 1 97.31 94 THR A N 1
ATOM 749 C CA . THR A 1 94 ? -7.309 -22.562 -10.43 1 97.31 94 THR A CA 1
ATOM 750 C C . THR A 1 94 ? -8.484 -23 -9.562 1 97.31 94 THR A C 1
ATOM 752 O O . THR A 1 94 ? -8.32 -23.781 -8.633 1 97.31 94 THR A O 1
ATOM 755 N N . PRO A 1 95 ? -9.656 -22.5 -9.914 1 95.12 95 PRO A N 1
ATOM 756 C CA . PRO A 1 95 ? -10.828 -22.781 -9.086 1 95.12 95 PRO A CA 1
ATOM 757 C C . PRO A 1 95 ? -11.062 -24.281 -8.883 1 95.12 95 PRO A C 1
ATOM 759 O O . PRO A 1 95 ? -11.383 -24.703 -7.766 1 95.12 95 PRO A O 1
ATOM 762 N N . ASP A 1 96 ? -10.797 -25.047 -9.836 1 93.31 96 ASP A N 1
ATOM 763 C CA . ASP A 1 96 ? -11.078 -26.484 -9.789 1 93.31 96 ASP A CA 1
ATOM 764 C C . ASP A 1 96 ? -10.102 -27.203 -8.852 1 93.31 96 ASP A C 1
ATOM 766 O O . ASP A 1 96 ? -10.328 -28.344 -8.477 1 93.31 96 ASP A O 1
ATOM 770 N N . HIS A 1 97 ? -9.062 -26.562 -8.453 1 92.88 97 HIS A N 1
ATOM 771 C CA . HIS A 1 97 ? -8.039 -27.203 -7.637 1 92.88 97 HIS A CA 1
ATOM 772 C C . HIS A 1 97 ? -7.91 -26.531 -6.273 1 92.88 97 HIS A C 1
ATOM 774 O O . HIS A 1 97 ? -6.938 -26.766 -5.555 1 92.88 97 HIS A O 1
ATOM 780 N N . ARG A 1 98 ? -8.859 -25.688 -6.059 1 90.81 98 ARG A N 1
ATOM 781 C CA . ARG A 1 98 ? -8.844 -25.016 -4.762 1 90.81 98 ARG A CA 1
ATOM 782 C C . ARG A 1 98 ? -9.375 -25.938 -3.664 1 90.81 98 ARG A C 1
ATOM 784 O O . ARG A 1 98 ? -10 -26.953 -3.949 1 90.81 98 ARG A O 1
ATOM 791 N N . HIS A 1 99 ? -8.945 -25.641 -2.424 1 83.25 99 HIS A N 1
ATOM 792 C CA . HIS A 1 99 ? -9.344 -26.391 -1.233 1 83.25 99 HIS A CA 1
ATOM 793 C C . HIS A 1 99 ? -8.672 -27.75 -1.183 1 83.25 99 HIS A C 1
ATOM 795 O O . HIS A 1 99 ? -9.203 -28.688 -0.583 1 83.25 99 HIS A O 1
ATOM 801 N N . HIS A 1 100 ? -7.551 -27.906 -1.88 1 85.19 100 HIS A N 1
ATOM 802 C CA . HIS A 1 100 ? -6.777 -29.141 -1.855 1 85.19 100 HIS A CA 1
ATOM 803 C C . HIS A 1 100 ? -5.379 -28.906 -1.298 1 85.19 100 HIS A C 1
ATOM 805 O O . HIS A 1 100 ? -4.48 -29.719 -1.498 1 85.19 100 HIS A O 1
ATOM 811 N N . GLY A 1 101 ? -5.191 -27.797 -0.776 1 90.38 101 GLY A N 1
ATOM 812 C CA . GLY A 1 101 ? -3.941 -27.531 -0.082 1 90.38 101 GLY A CA 1
ATOM 813 C C . GLY A 1 101 ? -2.871 -26.938 -0.984 1 90.38 101 GLY A C 1
ATOM 814 O O . GLY A 1 101 ? -1.732 -26.734 -0.557 1 90.38 101 GLY A O 1
ATOM 815 N N . LEU A 1 102 ? -3.176 -26.641 -2.17 1 93.25 102 LEU A N 1
ATOM 816 C CA . LEU A 1 102 ? -2.184 -26.172 -3.131 1 93.25 102 LEU A CA 1
ATOM 817 C C . LEU A 1 102 ? -1.683 -24.781 -2.764 1 93.25 102 LEU A C 1
ATOM 819 O O . LEU A 1 102 ? -0.497 -24.484 -2.92 1 93.25 102 LEU A O 1
ATOM 823 N N . ALA A 1 103 ? -2.584 -23.969 -2.326 1 95.44 103 ALA A N 1
ATOM 824 C CA . ALA A 1 103 ? -2.158 -22.641 -1.888 1 95.44 103 ALA A CA 1
ATOM 825 C C . ALA A 1 103 ? -1.147 -22.734 -0.748 1 95.44 103 ALA A C 1
ATOM 827 O O . ALA A 1 103 ? -0.148 -22.016 -0.732 1 95.44 103 ALA A O 1
ATOM 828 N N . LYS A 1 104 ? -1.39 -23.641 0.101 1 95 104 LYS A N 1
ATOM 829 C CA . LYS A 1 104 ? -0.475 -23.875 1.216 1 95 104 LYS A CA 1
ATOM 830 C C . LYS A 1 104 ? 0.884 -24.359 0.719 1 95 104 LYS A C 1
ATOM 832 O O . LYS A 1 104 ? 1.924 -23.938 1.23 1 95 104 LYS A O 1
ATOM 837 N N . THR A 1 105 ? 0.798 -25.25 -0.181 1 96.5 105 THR A N 1
ATOM 838 C CA . THR A 1 105 ? 2.02 -25.781 -0.773 1 96.5 105 THR A CA 1
ATOM 839 C C . THR A 1 105 ? 2.846 -24.656 -1.404 1 96.5 105 THR A C 1
ATOM 841 O O . THR A 1 105 ? 4.055 -24.562 -1.179 1 96.5 105 THR A O 1
ATOM 844 N N . LEU A 1 106 ? 2.24 -23.797 -2.117 1 97.81 106 LEU A N 1
ATOM 845 C CA . LEU A 1 106 ? 2.91 -22.656 -2.736 1 97.81 106 LEU A CA 1
ATOM 846 C C . LEU A 1 106 ? 3.467 -21.719 -1.678 1 97.81 106 LEU A C 1
ATOM 848 O O . LEU A 1 106 ? 4.609 -21.266 -1.784 1 97.81 106 LEU A O 1
ATOM 852 N N . MET A 1 107 ? 2.686 -21.453 -0.65 1 97.12 107 MET A N 1
ATOM 853 C CA . MET A 1 107 ? 3.1 -20.562 0.424 1 97.12 107 MET A CA 1
ATOM 854 C C . MET A 1 107 ? 4.324 -21.094 1.147 1 97.12 107 MET A C 1
ATOM 856 O O . MET A 1 107 ? 5.227 -20.344 1.51 1 97.12 107 MET A O 1
ATOM 860 N N . THR A 1 108 ? 4.367 -22.391 1.316 1 97.19 108 THR A N 1
ATOM 861 C CA . THR A 1 108 ? 5.512 -23.016 1.964 1 97.19 108 THR A CA 1
ATOM 862 C C . THR A 1 108 ? 6.785 -22.781 1.154 1 97.19 108 THR A C 1
ATOM 864 O O . THR A 1 108 ? 7.844 -22.5 1.719 1 97.19 108 THR A O 1
ATOM 867 N N . ALA A 1 109 ? 6.648 -22.891 -0.093 1 98.38 109 ALA A N 1
ATOM 868 C CA . ALA A 1 109 ? 7.789 -22.641 -0.968 1 98.38 109 ALA A CA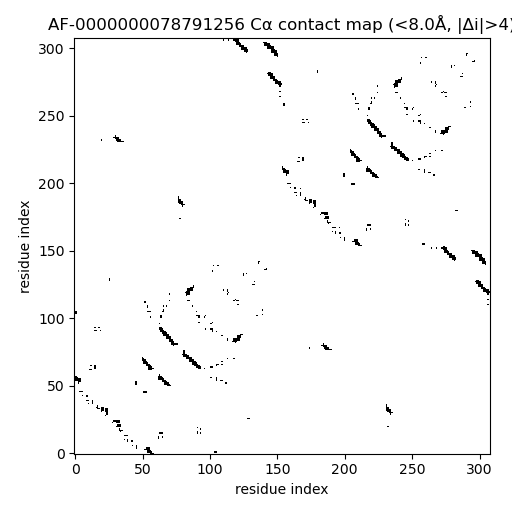 1
ATOM 869 C C . ALA A 1 109 ? 8.234 -21.188 -0.886 1 98.38 109 ALA A C 1
ATOM 871 O O . ALA A 1 109 ? 9.438 -20.906 -0.841 1 98.38 109 ALA A O 1
ATOM 872 N N . VAL A 1 110 ? 7.305 -20.266 -0.881 1 98.62 110 VAL A N 1
ATOM 873 C CA . VAL A 1 110 ? 7.582 -18.844 -0.754 1 98.62 110 VAL A CA 1
ATOM 874 C C . VAL A 1 110 ? 8.305 -18.562 0.563 1 98.62 110 VAL A C 1
ATOM 876 O O . VAL A 1 110 ? 9.305 -17.844 0.592 1 98.62 110 VAL A O 1
ATOM 879 N N . GLU A 1 111 ? 7.812 -19.172 1.619 1 98.44 111 GLU A N 1
ATOM 880 C CA . GLU A 1 111 ? 8.406 -19 2.941 1 98.44 111 GLU A CA 1
ATOM 881 C C . GLU A 1 111 ? 9.844 -19.516 2.973 1 98.44 111 GLU A C 1
ATOM 883 O O . GLU A 1 111 ? 10.727 -18.859 3.535 1 98.44 111 GLU A O 1
ATOM 888 N N . ALA A 1 112 ? 10.031 -20.656 2.428 1 98.38 112 ALA A N 1
ATOM 889 C CA . ALA A 1 112 ? 11.367 -21.234 2.387 1 98.38 112 ALA A CA 1
ATOM 890 C C . ALA A 1 112 ? 12.336 -20.328 1.632 1 98.38 112 ALA A C 1
ATOM 892 O O . ALA A 1 112 ? 13.469 -20.109 2.078 1 98.38 112 ALA A O 1
ATOM 893 N N . PHE A 1 113 ? 11.922 -19.828 0.504 1 98.62 113 PHE A N 1
ATOM 894 C CA . PHE A 1 113 ? 12.727 -18.906 -0.29 1 98.62 113 PHE A CA 1
ATOM 895 C C . PHE A 1 113 ? 13.078 -17.672 0.517 1 98.62 113 PHE A C 1
ATOM 897 O O . PHE A 1 113 ? 14.25 -17.281 0.604 1 98.62 113 PHE A O 1
ATOM 904 N N . ALA A 1 114 ? 12.055 -17.031 1.098 1 98.75 114 ALA A N 1
ATOM 905 C CA . ALA A 1 114 ? 12.25 -15.812 1.874 1 98.75 114 ALA A CA 1
ATOM 906 C C . ALA A 1 114 ? 13.211 -16.047 3.035 1 98.75 114 ALA A C 1
ATOM 908 O O . ALA A 1 114 ? 14.125 -15.25 3.27 1 98.75 114 ALA A O 1
ATOM 909 N N . ALA A 1 115 ? 13.039 -17.156 3.689 1 98.19 115 ALA A N 1
ATOM 910 C CA . ALA A 1 115 ? 13.867 -17.5 4.836 1 98.19 115 ALA A CA 1
ATOM 911 C C . ALA A 1 115 ? 15.32 -17.734 4.414 1 98.19 115 ALA A C 1
ATOM 913 O O . ALA A 1 115 ? 16.25 -17.297 5.098 1 98.19 115 ALA A O 1
ATOM 914 N N . SER A 1 116 ? 15.461 -18.406 3.33 1 97.88 116 SER A N 1
ATOM 915 C CA . SER A 1 116 ? 16.797 -18.719 2.84 1 97.88 116 SER A CA 1
ATOM 916 C C . SER A 1 116 ? 17.562 -17.438 2.467 1 97.88 116 SER A C 1
ATOM 918 O O . SER A 1 116 ? 18.797 -17.453 2.365 1 97.88 116 SER A O 1
ATOM 920 N N . HIS A 1 117 ? 16.859 -16.391 2.273 1 97.94 117 HIS A N 1
ATOM 921 C CA . HIS A 1 117 ? 17.484 -15.109 1.933 1 97.94 117 HIS A CA 1
ATOM 922 C C . HIS A 1 117 ? 17.438 -14.141 3.109 1 97.94 117 HIS A C 1
ATOM 924 O O . HIS A 1 117 ? 17.578 -12.93 2.93 1 97.94 117 HIS A O 1
ATOM 930 N N . GLN A 1 118 ? 17.062 -14.617 4.32 1 97.31 118 GLN A N 1
ATOM 931 C CA . GLN A 1 118 ? 17.125 -13.898 5.59 1 97.31 118 GLN A CA 1
ATOM 932 C C . GLN A 1 118 ? 16.156 -12.719 5.602 1 97.31 118 GLN A C 1
ATOM 934 O O . GLN A 1 118 ? 16.469 -11.664 6.16 1 97.31 118 GLN A O 1
ATOM 939 N N . ALA A 1 119 ? 15.109 -12.844 4.812 1 98.5 119 ALA A N 1
ATOM 940 C CA . ALA A 1 119 ? 14.031 -11.859 4.93 1 98.5 119 ALA A CA 1
ATOM 941 C C . ALA A 1 119 ? 13.43 -11.875 6.332 1 98.5 119 ALA A C 1
ATOM 943 O O . ALA A 1 119 ? 13.32 -12.93 6.957 1 98.5 119 ALA A O 1
ATOM 944 N N . SER A 1 120 ? 13 -10.688 6.836 1 97.88 120 SER A N 1
ATOM 945 C CA . SER A 1 120 ? 12.422 -10.586 8.172 1 97.88 120 SER A CA 1
ATOM 946 C C . SER A 1 120 ? 10.969 -11.031 8.18 1 97.88 120 SER A C 1
ATOM 948 O O . SER A 1 120 ? 10.477 -11.555 9.188 1 97.88 120 SER A O 1
ATOM 950 N N . PHE A 1 121 ? 10.266 -10.773 7.078 1 98.56 121 PHE A N 1
ATO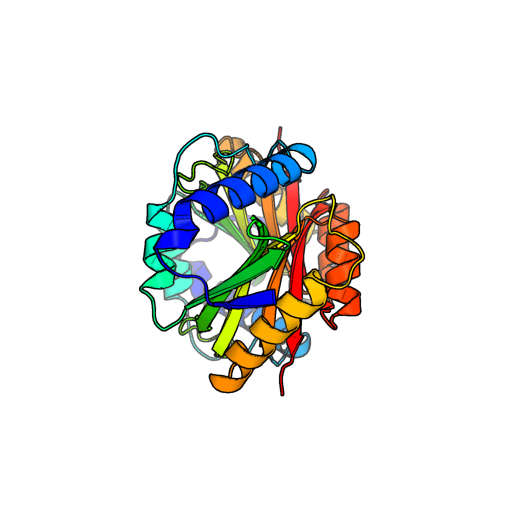M 951 C CA . PHE A 1 121 ? 8.859 -11.117 6.941 1 98.56 121 PHE A CA 1
ATOM 952 C 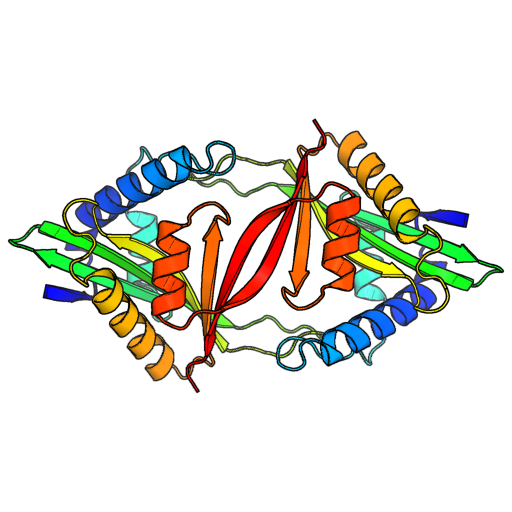C . PHE A 1 121 ? 8.469 -11.242 5.473 1 98.56 121 PHE A C 1
ATOM 954 O O . PHE A 1 121 ? 9.25 -10.883 4.586 1 98.56 121 PHE A O 1
ATOM 961 N N . ILE A 1 122 ? 7.363 -11.852 5.227 1 98.88 122 ILE A N 1
ATOM 962 C CA . ILE A 1 122 ? 6.688 -11.82 3.936 1 98.88 122 ILE A CA 1
ATOM 963 C C . ILE A 1 122 ? 5.531 -10.82 3.986 1 98.88 122 ILE A C 1
ATOM 965 O O . ILE A 1 122 ? 4.789 -10.766 4.969 1 98.88 122 ILE A O 1
ATOM 969 N N . GLN A 1 123 ? 5.441 -10.039 2.992 1 98.81 123 GLN A N 1
ATOM 970 C CA . GLN A 1 123 ? 4.371 -9.055 2.896 1 98.81 123 GLN A CA 1
ATOM 971 C C . GLN A 1 123 ? 3.564 -9.234 1.612 1 98.81 123 GLN A C 1
ATOM 973 O O . GLN A 1 123 ? 4.109 -9.656 0.588 1 98.81 123 GLN A O 1
ATOM 978 N N . LEU A 1 124 ? 2.309 -8.898 1.666 1 98.81 124 LEU A N 1
ATOM 979 C CA . LEU A 1 124 ? 1.472 -8.906 0.47 1 98.81 124 LEU A CA 1
ATOM 980 C C . LEU A 1 124 ? 0.338 -7.891 0.592 1 98.81 124 LEU A C 1
ATOM 982 O O . LEU A 1 124 ? 0.099 -7.348 1.673 1 98.81 124 LEU A O 1
ATOM 986 N N . ASN A 1 125 ? -0.284 -7.594 -0.517 1 98.31 125 ASN A N 1
ATOM 987 C CA . ASN A 1 125 ? -1.504 -6.797 -0.612 1 98.31 125 ASN A CA 1
ATOM 988 C C . ASN A 1 125 ? -2.699 -7.652 -1.029 1 98.31 125 ASN A C 1
ATOM 990 O O . ASN A 1 125 ? -2.574 -8.516 -1.897 1 98.31 125 ASN A O 1
ATOM 994 N N . VAL A 1 126 ? -3.811 -7.379 -0.45 1 98.5 126 VAL A N 1
ATOM 995 C CA . VAL A 1 126 ? -5.012 -8.133 -0.792 1 98.5 126 VAL A CA 1
ATOM 996 C C . VAL A 1 126 ? -6.23 -7.211 -0.752 1 98.5 126 VAL A C 1
ATOM 998 O O . VAL A 1 126 ? -6.324 -6.332 0.109 1 98.5 126 VAL A O 1
ATOM 1001 N N . LEU A 1 127 ? -7.117 -7.395 -1.677 1 98.38 127 LEU A N 1
ATOM 1002 C CA . LEU A 1 127 ? -8.359 -6.629 -1.677 1 98.38 127 LEU A CA 1
ATOM 1003 C C . LEU A 1 127 ? -9.141 -6.859 -0.386 1 98.38 127 LEU A C 1
ATOM 1005 O O . LEU A 1 127 ? -9.32 -8 0.04 1 98.38 127 LEU A O 1
ATOM 1009 N N . SER A 1 128 ? -9.594 -5.746 0.196 1 97.56 128 SER A N 1
ATOM 1010 C CA . SER A 1 128 ? -10.367 -5.855 1.431 1 97.56 128 SER A CA 1
ATOM 1011 C C . SER A 1 128 ? -11.594 -6.742 1.24 1 97.56 128 SER A C 1
ATOM 1013 O O . SER A 1 128 ? -12.016 -7.434 2.168 1 97.56 128 SER A O 1
ATOM 1015 N N . GLY A 1 129 ? -12.164 -6.773 0.05 1 96.56 129 GLY A N 1
ATOM 1016 C CA . GLY A 1 129 ? -13.375 -7.523 -0.245 1 96.56 129 GLY A CA 1
ATOM 1017 C C . GLY A 1 129 ? -13.102 -8.969 -0.63 1 96.56 129 GLY A C 1
ATOM 1018 O O . GLY A 1 129 ? -14.039 -9.742 -0.833 1 96.56 129 GLY A O 1
ATOM 1019 N N . ASN A 1 130 ? -11.867 -9.344 -0.805 1 97.19 130 ASN A N 1
ATOM 1020 C CA . ASN A 1 130 ? -11.516 -10.711 -1.171 1 97.19 130 ASN A CA 1
ATOM 1021 C C . ASN A 1 130 ? -11.477 -11.625 0.049 1 97.19 130 ASN A C 1
ATOM 1023 O O . ASN A 1 130 ? -10.398 -12.062 0.467 1 97.19 130 ASN A O 1
ATOM 1027 N N . GLN A 1 131 ? -12.578 -11.977 0.542 1 96.06 131 GLN A N 1
ATOM 1028 C CA . GLN A 1 131 ? -12.703 -12.711 1.794 1 96.06 131 GLN A CA 1
ATOM 1029 C C . GLN A 1 131 ? -12 -14.062 1.709 1 96.06 131 GLN A C 1
ATOM 1031 O O . GLN A 1 131 ? -11.344 -14.492 2.66 1 96.06 131 GLN A O 1
ATOM 1036 N N . THR A 1 132 ? -12.156 -14.703 0.606 1 93.12 132 THR A N 1
ATOM 1037 C CA . THR A 1 132 ? -11.555 -16.016 0.426 1 93.12 132 THR A CA 1
ATOM 1038 C C . THR A 1 132 ? -10.039 -15.945 0.574 1 93.12 132 THR A C 1
ATOM 1040 O O . THR A 1 132 ? -9.445 -16.719 1.334 1 93.12 132 THR A O 1
ATOM 1043 N N . ALA A 1 133 ? -9.422 -15.008 -0.164 1 96.38 133 ALA A N 1
ATOM 1044 C CA . ALA A 1 133 ? -7.977 -14.859 -0.073 1 96.38 133 ALA A CA 1
ATOM 1045 C C . ALA A 1 133 ? -7.551 -14.477 1.343 1 96.38 133 ALA A C 1
ATOM 1047 O O . ALA A 1 133 ? -6.57 -15.008 1.869 1 96.38 133 ALA A O 1
ATOM 1048 N N . ARG A 1 134 ? -8.281 -13.578 1.936 1 97.31 134 ARG A N 1
ATOM 1049 C CA . ARG A 1 134 ? -7.949 -13.117 3.281 1 97.31 134 ARG A CA 1
ATOM 1050 C C . ARG A 1 134 ? -7.957 -14.273 4.273 1 97.31 134 ARG A C 1
ATOM 1052 O O . ARG A 1 134 ? -7.113 -14.336 5.168 1 97.31 134 ARG A O 1
ATOM 1059 N N . GLU A 1 135 ? -8.867 -15.164 4.121 1 95.06 135 GLU A N 1
ATOM 1060 C CA . GLU A 1 135 ? -8.938 -16.344 4.992 1 95.06 135 GLU A CA 1
ATOM 1061 C C . GLU A 1 135 ? -7.734 -17.25 4.77 1 95.06 135 GLU A C 1
ATOM 1063 O O . GLU A 1 135 ? -7.18 -17.797 5.727 1 95.06 135 GLU A O 1
ATOM 1068 N N . VAL A 1 136 ? -7.402 -17.469 3.539 1 94.19 136 VAL A N 1
ATOM 1069 C CA . VAL A 1 136 ? -6.246 -18.281 3.193 1 94.19 136 VAL A CA 1
ATOM 1070 C C . VAL A 1 136 ? -4.988 -17.719 3.848 1 94.19 136 VAL A C 1
ATOM 1072 O O . VAL A 1 136 ? -4.223 -18.438 4.477 1 94.19 136 VAL A O 1
ATOM 1075 N N . TYR A 1 137 ? -4.801 -16.391 3.721 1 97.75 137 TYR A N 1
ATOM 1076 C CA . TYR A 1 137 ? -3.605 -15.75 4.262 1 97.75 137 TYR A CA 1
ATOM 1077 C C . TYR A 1 137 ? -3.623 -15.766 5.785 1 97.75 137 TYR A C 1
ATOM 1079 O O . TYR A 1 137 ? -2.584 -15.961 6.426 1 97.75 137 TYR A O 1
ATOM 1087 N N . ALA A 1 138 ? -4.801 -15.609 6.344 1 97.12 138 ALA A N 1
ATOM 1088 C CA . ALA A 1 138 ? -4.918 -15.68 7.801 1 97.12 138 ALA A CA 1
ATOM 1089 C C . ALA A 1 138 ? -4.5 -17.047 8.32 1 97.12 138 ALA A C 1
ATOM 1091 O O . ALA A 1 138 ? -3.75 -17.156 9.289 1 97.12 138 ALA A O 1
ATOM 1092 N N . ARG A 1 139 ? -4.941 -18.109 7.645 1 93.88 139 ARG A N 1
ATOM 1093 C CA . ARG A 1 139 ? -4.602 -19.469 8.016 1 93.88 139 ARG A CA 1
ATOM 1094 C C . ARG A 1 139 ? -3.105 -19.719 7.855 1 93.88 139 ARG A C 1
ATOM 1096 O O . ARG A 1 139 ? -2.527 -20.547 8.578 1 93.88 139 ARG A O 1
ATOM 1103 N N . ALA A 1 140 ? -2.547 -18.984 6.977 1 95.31 140 ALA A N 1
ATOM 1104 C CA . ALA A 1 140 ? -1.118 -19.125 6.719 1 95.31 140 ALA A CA 1
ATOM 1105 C C . ALA A 1 140 ? -0.292 -18.297 7.699 1 95.31 140 ALA A C 1
ATOM 1107 O O . ALA A 1 140 ? 0.939 -18.297 7.641 1 95.31 140 ALA A O 1
ATOM 1108 N N . GLY A 1 141 ? -0.909 -17.484 8.57 1 96.88 141 GLY A N 1
ATOM 1109 C CA . GLY A 1 141 ? -0.196 -16.797 9.625 1 96.88 141 GLY A CA 1
ATOM 1110 C C . GLY A 1 141 ? 0.017 -15.32 9.328 1 96.88 141 GLY A C 1
ATOM 1111 O O . GLY A 1 141 ? 0.758 -14.641 10.039 1 96.88 141 GLY A O 1
ATOM 1112 N N . PHE A 1 142 ? -0.633 -14.797 8.305 1 98.5 142 PHE A N 1
ATOM 1113 C CA . PHE A 1 142 ? -0.523 -13.383 7.973 1 98.5 142 PHE A CA 1
ATOM 1114 C C . PHE A 1 142 ? -1.471 -12.555 8.828 1 98.5 142 PHE A C 1
ATOM 1116 O O . PHE A 1 142 ? -2.572 -13 9.156 1 98.5 142 PHE A O 1
ATOM 1123 N N . GLN A 1 143 ? -1.01 -11.352 9.117 1 98.06 143 GLN A N 1
ATOM 1124 C CA . GLN A 1 143 ? -1.826 -10.398 9.859 1 98.06 143 GLN A CA 1
ATOM 1125 C C . GLN A 1 143 ? -1.812 -9.023 9.195 1 98.06 143 GLN A C 1
ATOM 1127 O O . GLN A 1 143 ? -0.797 -8.617 8.625 1 98.06 143 GLN A O 1
ATOM 1132 N N . PRO A 1 144 ? -2.895 -8.336 9.281 1 98.06 144 PRO A N 1
ATOM 1133 C CA . PRO A 1 144 ? -2.908 -6.98 8.719 1 98.06 144 PRO A CA 1
ATOM 1134 C C . PRO A 1 144 ? -1.993 -6.02 9.477 1 98.06 144 PRO A C 1
ATOM 1136 O O . PRO A 1 144 ? -2.025 -5.973 10.711 1 98.06 144 PRO A O 1
ATOM 1139 N N . VAL A 1 145 ? -1.229 -5.293 8.742 1 98.06 145 VAL A N 1
ATOM 1140 C CA . VAL A 1 145 ? -0.353 -4.32 9.391 1 98.06 145 VAL A CA 1
ATOM 1141 C C . VAL A 1 145 ? -0.727 -2.91 8.938 1 98.06 145 VAL A C 1
ATOM 1143 O O . VAL A 1 145 ? -0.475 -1.938 9.656 1 98.06 145 VAL A O 1
ATOM 1146 N N . ASN A 1 146 ? -1.242 -2.805 7.781 1 98.44 146 ASN A N 1
ATOM 1147 C CA . ASN A 1 146 ? -1.664 -1.527 7.219 1 98.44 146 ASN A CA 1
ATOM 1148 C C . ASN A 1 146 ? -2.945 -1.671 6.402 1 98.44 146 ASN A C 1
ATOM 1150 O O . ASN A 1 146 ? -3.23 -2.746 5.871 1 98.44 146 ASN A O 1
ATOM 1154 N N . LEU A 1 147 ? -3.689 -0.595 6.359 1 98.5 147 LEU A N 1
ATOM 1155 C CA . LEU A 1 147 ? -4.863 -0.467 5.504 1 98.5 147 LEU A CA 1
ATOM 1156 C C . LEU A 1 147 ? -4.656 0.62 4.453 1 98.5 147 LEU A C 1
ATOM 1158 O O . LEU A 1 147 ? -4.102 1.679 4.754 1 98.5 147 LEU A O 1
ATOM 1162 N N . ILE A 1 148 ? -5.062 0.326 3.283 1 98.75 148 ILE A N 1
ATOM 1163 C CA . ILE A 1 148 ? -5.219 1.362 2.27 1 98.75 148 ILE A CA 1
ATOM 1164 C C . ILE A 1 148 ? -6.676 1.814 2.215 1 98.75 148 ILE A C 1
ATOM 1166 O O . ILE A 1 148 ? -7.578 1.002 1.99 1 98.75 148 ILE A O 1
ATOM 1170 N N . LEU A 1 149 ? -6.945 3.104 2.486 1 98.81 149 LEU A N 1
ATOM 1171 C CA . LEU A 1 149 ? -8.289 3.672 2.508 1 98.81 149 LEU A CA 1
ATOM 1172 C C . LEU A 1 149 ? -8.508 4.594 1.313 1 98.81 149 LEU A C 1
ATOM 1174 O O . LEU A 1 149 ? -7.578 5.262 0.858 1 98.81 149 LEU A O 1
ATOM 1178 N N . GLN A 1 150 ? -9.711 4.629 0.834 1 98.69 150 GLN A N 1
ATOM 1179 C CA . GLN A 1 150 ? -10.078 5.531 -0.252 1 98.69 150 GLN A CA 1
ATOM 1180 C C . GLN A 1 150 ? -11.383 6.262 0.053 1 98.69 150 GLN A C 1
ATOM 1182 O O . GLN A 1 150 ? -12.266 5.715 0.72 1 98.69 150 GLN A O 1
ATOM 1187 N N . LYS A 1 151 ? -11.492 7.449 -0.342 1 98.56 151 LYS A N 1
ATOM 1188 C CA . LYS A 1 151 ? -12.711 8.25 -0.362 1 98.56 151 LYS A CA 1
ATOM 1189 C C . LYS A 1 151 ? -13.016 8.758 -1.77 1 98.56 151 LYS A C 1
ATOM 1191 O O . LYS A 1 151 ? -12.312 9.633 -2.285 1 98.56 151 LYS A O 1
ATOM 1196 N N . PRO A 1 152 ? -14.031 8.258 -2.406 1 97.31 152 PRO A N 1
ATOM 1197 C CA . PRO A 1 152 ? -14.391 8.758 -3.734 1 97.31 152 PRO A CA 1
ATOM 1198 C C . PRO A 1 152 ? -14.766 10.242 -3.725 1 97.31 152 PRO A C 1
ATOM 1200 O O . PRO A 1 152 ? -15.367 10.727 -2.762 1 97.31 152 PRO A O 1
ATOM 1203 N N . LEU A 1 153 ? -14.414 11 -4.719 1 96.56 153 LEU A N 1
ATOM 1204 C CA . LEU A 1 153 ? -14.734 12.422 -4.836 1 96.56 153 LEU A CA 1
ATOM 1205 C C . LEU A 1 153 ? -15.844 12.641 -5.855 1 96.56 153 LEU A C 1
ATOM 1207 O O . LEU A 1 153 ? -16.438 13.719 -5.902 1 96.56 153 LEU A O 1
ATOM 1211 N N . ASN A 1 154 ? -16.109 11.766 -6.789 1 81.75 154 ASN A N 1
ATOM 1212 C CA . ASN A 1 154 ? -17.172 11.867 -7.785 1 81.75 154 ASN A CA 1
ATOM 1213 C C . ASN A 1 154 ? -18.25 10.812 -7.559 1 81.75 154 ASN A C 1
ATOM 1215 O O . ASN A 1 154 ? -17.984 9.766 -6.973 1 81.75 154 ASN A O 1
ATOM 1219 N N . MET B 1 1 ? -6.789 28.953 12.312 1 91.94 1 MET B N 1
ATOM 1220 C CA . MET B 1 1 ? -6.801 29.406 10.922 1 91.94 1 MET B CA 1
ATOM 1221 C C . MET B 1 1 ? -6.215 28.359 10 1 91.94 1 MET B C 1
ATOM 1223 O O . MET B 1 1 ? -5.172 27.766 10.297 1 91.94 1 MET B O 1
ATOM 1227 N N . LEU B 1 2 ? -6.855 28 8.875 1 97.5 2 LEU B N 1
ATOM 1228 C CA . LEU B 1 2 ? -6.395 27.094 7.828 1 97.5 2 LEU B CA 1
ATOM 1229 C C . LEU B 1 2 ? -5.789 27.859 6.668 1 97.5 2 LEU B C 1
ATOM 1231 O O . LEU B 1 2 ? -6.34 28.875 6.234 1 97.5 2 LEU B O 1
ATOM 1235 N N . ARG B 1 3 ? -4.68 27.422 6.188 1 98 3 ARG B N 1
ATOM 1236 C CA . ARG B 1 3 ? -4.082 28.031 5.008 1 98 3 ARG B CA 1
ATOM 1237 C C . ARG B 1 3 ? -3.057 27.094 4.363 1 98 3 ARG B C 1
ATOM 1239 O O . ARG B 1 3 ? -2.676 26.094 4.953 1 98 3 ARG B O 1
ATOM 1246 N N . GLU B 1 4 ? -2.604 27.453 3.16 1 98.38 4 GLU B N 1
ATOM 1247 C CA . GLU B 1 4 ? -1.467 26.75 2.557 1 98.38 4 GLU B CA 1
ATOM 1248 C C . GLU B 1 4 ? -0.158 27.141 3.238 1 98.38 4 GLU B C 1
ATOM 1250 O O . GLU B 1 4 ? 0.033 28.312 3.605 1 98.38 4 GLU B O 1
ATOM 1255 N N . ALA B 1 5 ? 0.695 26.234 3.326 1 98.69 5 ALA B N 1
ATOM 1256 C CA . ALA B 1 5 ? 1.993 26.469 3.949 1 98.69 5 ALA B CA 1
ATOM 1257 C C . ALA B 1 5 ? 2.883 27.328 3.051 1 98.69 5 ALA B C 1
ATOM 1259 O O . ALA B 1 5 ? 2.693 27.359 1.834 1 98.69 5 ALA B O 1
ATOM 1260 N N . GLN B 1 6 ? 3.779 28 3.68 1 98.19 6 GLN B N 1
ATOM 1261 C CA . GLN B 1 6 ? 4.844 28.766 3.029 1 98.19 6 GLN B CA 1
ATOM 1262 C C . GLN B 1 6 ? 6.219 28.297 3.512 1 98.19 6 GLN B C 1
ATOM 1264 O O . GLN B 1 6 ? 6.32 27.562 4.496 1 98.19 6 GLN B O 1
ATOM 1269 N N . PHE B 1 7 ? 7.242 28.797 2.787 1 98.25 7 PHE B N 1
ATOM 1270 C CA . PHE B 1 7 ? 8.594 28.375 3.125 1 98.25 7 PHE B CA 1
ATOM 1271 C C . PHE B 1 7 ? 8.945 28.766 4.555 1 98.25 7 PHE B C 1
ATOM 1273 O O . PHE B 1 7 ? 9.672 28.047 5.242 1 98.25 7 PHE B O 1
ATOM 1280 N N . VAL B 1 8 ? 8.469 29.828 5.008 1 97.94 8 VAL B N 1
ATOM 1281 C CA . VAL B 1 8 ? 8.789 30.328 6.34 1 97.94 8 VAL B CA 1
ATOM 1282 C C . VAL B 1 8 ? 8.219 29.375 7.395 1 97.94 8 VAL B C 1
ATOM 1284 O O . VAL B 1 8 ? 8.68 29.359 8.539 1 97.94 8 VAL B O 1
ATOM 1287 N N . ASP B 1 9 ? 7.273 28.516 7.035 1 98.38 9 ASP B N 1
ATOM 1288 C CA . ASP B 1 9 ? 6.613 27.609 7.969 1 98.38 9 ASP B CA 1
ATOM 1289 C C . ASP B 1 9 ? 7.43 26.328 8.164 1 98.38 9 ASP B C 1
ATOM 1291 O O . ASP B 1 9 ? 7.129 25.531 9.039 1 98.38 9 ASP B O 1
ATOM 1295 N N . LEU B 1 10 ? 8.477 26.125 7.402 1 98.44 10 LEU B N 1
ATOM 1296 C CA . LEU B 1 10 ? 9.141 24.828 7.27 1 98.44 10 LEU B CA 1
ATOM 1297 C C . LEU B 1 10 ? 9.703 24.375 8.609 1 98.44 10 LEU B C 1
ATOM 1299 O O . LEU B 1 10 ? 9.531 23.219 9 1 98.44 10 LEU B O 1
ATOM 1303 N N . PRO B 1 11 ? 10.344 25.219 9.391 1 98.06 11 PRO B N 1
ATOM 1304 C CA . PRO B 1 11 ? 10.836 24.734 10.68 1 98.06 11 PRO B CA 1
ATOM 1305 C C . PRO B 1 11 ? 9.719 24.234 11.594 1 98.06 11 PRO B C 1
ATOM 1307 O O . PRO B 1 11 ? 9.875 23.188 12.242 1 98.06 11 PRO B O 1
ATOM 1310 N N . ALA B 1 12 ? 8.633 24.922 11.625 1 98.31 12 ALA B N 1
ATOM 1311 C CA . ALA B 1 12 ? 7.5 24.531 12.461 1 98.31 12 ALA B CA 1
ATOM 1312 C C . ALA B 1 12 ? 6.867 23.234 11.945 1 98.31 12 ALA B C 1
ATOM 1314 O O . ALA B 1 12 ? 6.426 22.391 12.734 1 98.31 12 ALA B O 1
ATOM 1315 N N . ILE B 1 13 ? 6.844 23.047 10.656 1 98.56 13 ILE B N 1
ATOM 1316 C CA . ILE B 1 13 ? 6.281 21.844 10.055 1 98.56 13 ILE B CA 1
ATOM 1317 C C . ILE B 1 13 ? 7.168 20.641 10.375 1 98.56 13 ILE B C 1
ATOM 1319 O O . ILE B 1 13 ? 6.668 19.562 10.703 1 98.56 13 ILE B O 1
ATOM 1323 N N . VAL B 1 14 ? 8.445 20.828 10.32 1 98.38 14 VAL B N 1
ATOM 1324 C CA . VAL B 1 14 ? 9.375 19.766 10.672 1 98.38 14 VAL B CA 1
ATOM 1325 C C . VAL B 1 14 ? 9.172 19.359 12.133 1 98.38 14 VAL B C 1
ATOM 1327 O O . VAL B 1 14 ? 9.172 18.172 12.453 1 98.38 14 VAL B O 1
ATOM 1330 N N . HIS B 1 15 ? 8.969 20.312 12.953 1 98.12 15 HIS B N 1
ATOM 1331 C CA . HIS B 1 15 ? 8.711 20.031 14.359 1 98.12 15 HIS B CA 1
ATOM 1332 C C . HIS B 1 15 ? 7.441 19.203 14.539 1 98.12 15 HIS B C 1
ATOM 1334 O O . HIS B 1 15 ? 7.418 18.25 15.305 1 98.12 15 HIS B O 1
ATOM 1340 N N . LEU B 1 16 ? 6.406 19.516 13.859 1 98.38 16 LEU B N 1
ATOM 1341 C CA . LEU B 1 16 ? 5.172 18.734 13.891 1 98.38 16 LEU B CA 1
ATOM 1342 C C . LEU B 1 16 ? 5.398 17.328 13.352 1 98.38 16 LEU B C 1
ATOM 1344 O O . LEU B 1 16 ? 4.906 16.359 13.922 1 98.38 16 LEU B O 1
ATOM 1348 N N . TYR B 1 17 ? 6.176 17.266 12.258 1 98.44 17 TYR B N 1
ATOM 1349 C CA . TYR B 1 17 ? 6.465 15.969 11.656 1 98.44 17 TYR B CA 1
ATOM 1350 C C . TYR B 1 17 ? 7.266 15.094 12.609 1 98.44 17 TYR B C 1
ATOM 1352 O O . TYR B 1 17 ? 7.059 13.875 12.664 1 98.44 17 TYR B O 1
ATOM 1360 N N . GLN B 1 18 ? 8.141 15.688 13.336 1 98.44 18 GLN B N 1
ATOM 1361 C CA . GLN B 1 18 ? 8.898 14.953 14.344 1 98.44 18 GLN B CA 1
ATOM 1362 C C . GLN B 1 18 ? 7.973 14.375 15.406 1 98.44 18 GLN B C 1
ATOM 1364 O O . GLN B 1 18 ? 8.156 13.234 15.844 1 98.44 18 GLN B O 1
ATOM 1369 N N . GLN B 1 19 ? 6.992 15.109 15.797 1 97.94 19 GLN B N 1
ATOM 1370 C CA . GLN B 1 19 ? 6.004 14.602 16.75 1 97.94 19 GLN B CA 1
ATOM 1371 C C . GLN B 1 19 ? 5.191 13.461 16.141 1 97.94 19 GLN B C 1
ATOM 1373 O O . GLN B 1 19 ? 4.945 12.445 16.781 1 97.94 19 GLN B O 1
ATOM 1378 N N . LEU B 1 20 ? 4.828 13.617 14.906 1 97.94 20 LEU B N 1
ATOM 1379 C CA . LEU B 1 20 ? 4.09 12.57 14.211 1 97.94 20 LEU B CA 1
ATOM 1380 C C . LEU B 1 20 ? 4.891 11.273 14.18 1 97.94 20 LEU B C 1
ATOM 1382 O O . LEU B 1 20 ? 4.371 10.211 14.531 1 97.94 20 LEU B O 1
ATOM 1386 N N . THR B 1 21 ? 6.156 11.375 13.758 1 98.19 21 THR B N 1
ATOM 1387 C CA . THR B 1 21 ? 6.977 10.172 13.625 1 98.19 21 THR B CA 1
ATOM 1388 C C . THR B 1 21 ? 7.227 9.539 14.984 1 98.19 21 THR B C 1
ATOM 1390 O O . THR B 1 21 ? 7.332 8.312 15.094 1 98.19 21 THR B O 1
ATOM 1393 N N . GLN B 1 22 ? 7.277 10.336 16 1 98.06 22 GLN B N 1
ATOM 1394 C CA . GLN B 1 22 ? 7.395 9.805 17.359 1 98.06 22 GLN B CA 1
ATOM 1395 C C . GLN B 1 22 ? 6.168 8.977 17.734 1 98.06 22 GLN B C 1
ATOM 1397 O O . GLN B 1 22 ? 6.293 7.883 18.281 1 98.06 22 GLN B O 1
ATOM 1402 N N . GLU B 1 23 ? 5.051 9.5 17.469 1 97.62 23 GLU B N 1
ATOM 1403 C CA . GLU B 1 23 ? 3.82 8.766 17.766 1 97.62 23 GLU B CA 1
ATOM 1404 C C . GLU B 1 23 ? 3.742 7.477 16.953 1 97.62 23 GLU B C 1
ATOM 1406 O O . GLU B 1 23 ? 3.355 6.43 17.484 1 97.62 23 GLU B O 1
ATOM 1411 N N . MET B 1 24 ? 4.129 7.574 15.688 1 97.88 24 MET B N 1
ATOM 1412 C CA . MET B 1 24 ? 4.086 6.402 14.82 1 97.88 24 MET B CA 1
ATOM 1413 C C . MET B 1 24 ? 5.07 5.34 15.297 1 97.88 24 MET B C 1
ATOM 1415 O O . MET B 1 24 ? 4.762 4.145 15.273 1 97.88 24 MET B O 1
ATOM 1419 N N . ALA B 1 25 ? 6.199 5.789 15.68 1 97.94 25 ALA B N 1
ATOM 1420 C CA . ALA B 1 25 ? 7.219 4.875 16.188 1 97.94 25 ALA B CA 1
ATOM 1421 C C . ALA B 1 25 ? 6.734 4.152 17.438 1 97.94 25 ALA B C 1
ATOM 1423 O O . ALA B 1 25 ? 7.07 2.988 17.656 1 97.94 25 ALA B O 1
ATOM 1424 N N . ALA B 1 26 ? 5.992 4.848 18.281 1 97.5 26 ALA B N 1
ATOM 1425 C CA . ALA B 1 26 ? 5.43 4.227 19.469 1 97.5 26 ALA B CA 1
ATOM 1426 C C . ALA B 1 26 ? 4.402 3.158 19.109 1 97.5 26 ALA B C 1
ATOM 1428 O O . ALA B 1 26 ? 4.32 2.113 19.75 1 97.5 26 ALA B O 1
ATOM 1429 N N . LEU B 1 27 ? 3.65 3.383 18.109 1 97 27 LEU B N 1
ATOM 1430 C CA . LEU B 1 27 ? 2.6 2.471 17.672 1 97 27 LEU B CA 1
ATOM 1431 C C . LEU B 1 27 ? 3.189 1.277 16.938 1 97 27 LEU B C 1
ATOM 1433 O O . LEU B 1 27 ? 2.691 0.156 17.047 1 97 27 LEU B O 1
ATOM 1437 N N . ALA B 1 28 ? 4.223 1.489 16.141 1 97.75 28 ALA B N 1
ATOM 1438 C CA . ALA B 1 28 ? 4.844 0.465 15.312 1 97.75 28 ALA B CA 1
ATOM 1439 C C . ALA B 1 28 ? 6.359 0.628 15.273 1 97.75 28 ALA B C 1
ATOM 1441 O O . ALA B 1 28 ? 6.926 1.011 14.25 1 97.75 28 ALA B O 1
ATOM 1442 N N . PRO B 1 29 ? 7.008 0.23 16.328 1 97.06 29 PRO B N 1
ATOM 1443 C CA . PRO B 1 29 ? 8.445 0.484 16.469 1 97.06 29 PRO B CA 1
ATOM 1444 C C . PRO B 1 29 ? 9.281 -0.326 15.469 1 97.06 29 PRO B C 1
ATOM 1446 O O . PRO B 1 29 ? 10.438 0.003 15.227 1 97.06 29 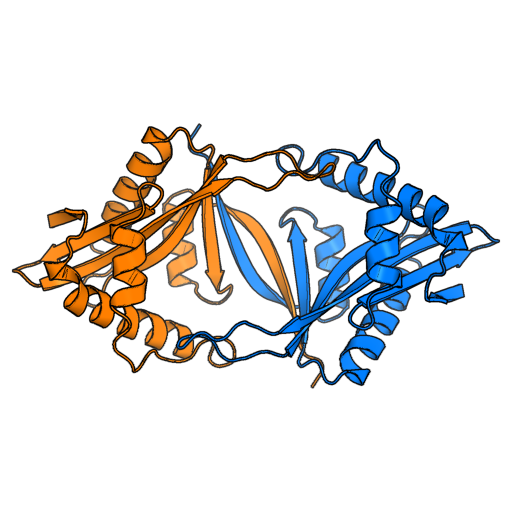PRO B O 1
ATOM 1449 N N . ASP B 1 30 ? 8.742 -1.384 14.891 1 95.25 30 ASP B N 1
ATOM 1450 C CA . ASP B 1 30 ? 9.484 -2.191 13.922 1 95.25 30 ASP B CA 1
ATOM 1451 C C . ASP B 1 30 ? 9.414 -1.577 12.523 1 95.25 30 ASP B C 1
ATOM 1453 O O . ASP B 1 30 ? 10.102 -2.029 11.609 1 95.25 30 ASP B O 1
ATOM 1457 N N . THR B 1 31 ? 8.594 -0.551 12.367 1 96.12 31 THR B N 1
ATOM 1458 C CA . THR B 1 31 ? 8.375 0.042 11.055 1 96.12 31 THR B CA 1
ATOM 1459 C C . THR B 1 31 ? 8.859 1.489 11.023 1 96.12 31 THR B C 1
ATOM 1461 O O . THR B 1 31 ? 9.461 1.929 10.047 1 96.12 31 THR B O 1
ATOM 1464 N N . TYR B 1 32 ? 8.578 2.154 12.102 1 97.31 32 TYR B N 1
ATOM 1465 C CA . TYR B 1 32 ? 8.875 3.582 12.164 1 97.31 32 TYR B CA 1
ATOM 1466 C C . TYR B 1 32 ? 9.93 3.877 13.211 1 97.31 32 TYR B C 1
ATOM 1468 O O . TYR B 1 32 ? 10.039 3.16 14.211 1 97.31 32 TYR B O 1
ATOM 1476 N N . ARG B 1 33 ? 10.688 4.926 13 1 96.81 33 ARG B N 1
ATOM 1477 C CA . ARG B 1 33 ? 11.57 5.516 14 1 96.81 33 ARG B CA 1
ATOM 1478 C C . ARG B 1 33 ? 11.406 7.031 14.047 1 96.81 33 ARG B C 1
ATOM 1480 O O . ARG B 1 33 ? 11.117 7.664 13.031 1 96.81 33 ARG B O 1
ATOM 1487 N N . PRO B 1 34 ? 11.586 7.621 15.219 1 97.44 34 PRO B N 1
ATOM 1488 C CA . PRO B 1 34 ? 11.438 9.07 15.32 1 97.44 34 PRO B CA 1
ATOM 1489 C C . PRO B 1 34 ? 12.445 9.836 14.461 1 97.44 34 PRO B C 1
ATOM 1491 O O . PRO B 1 34 ? 13.633 9.508 14.461 1 97.44 34 PRO B O 1
ATOM 1494 N N . LEU B 1 35 ? 11.867 10.789 13.734 1 97.44 35 LEU B N 1
ATOM 1495 C CA . LEU B 1 35 ? 12.766 11.695 13.023 1 97.44 35 LEU B CA 1
ATOM 1496 C C . LEU B 1 35 ? 13.523 12.594 14 1 97.44 35 LEU B C 1
ATOM 1498 O O . LEU B 1 35 ? 12.906 13.281 14.82 1 97.44 35 LEU B O 1
ATOM 1502 N N . THR B 1 36 ? 14.852 12.625 13.867 1 94.06 36 THR B N 1
ATOM 1503 C CA . THR B 1 36 ? 15.641 13.414 14.805 1 94.06 36 THR B CA 1
ATOM 1504 C C . THR B 1 36 ? 16.375 14.539 14.086 1 94.06 36 THR B C 1
ATOM 1506 O O . THR B 1 36 ? 16.953 15.414 14.727 1 94.06 36 THR B O 1
ATOM 1509 N N . THR B 1 37 ? 16.312 14.523 12.805 1 93.19 37 THR B N 1
ATOM 1510 C CA . THR B 1 37 ? 17.047 15.5 12.008 1 93.19 37 THR B CA 1
ATOM 1511 C C . THR B 1 37 ? 16.109 16.562 11.461 1 93.19 37 THR B C 1
ATOM 1513 O O . THR B 1 37 ? 14.891 16.406 11.492 1 93.19 37 THR B O 1
ATOM 1516 N N . ASP B 1 38 ? 16.75 17.656 11.078 1 93.81 38 ASP B N 1
ATOM 1517 C CA . ASP B 1 38 ? 16.016 18.672 10.328 1 93.81 38 ASP B CA 1
ATOM 1518 C C . ASP B 1 38 ? 15.852 18.266 8.867 1 93.81 38 ASP B C 1
ATOM 1520 O O . ASP B 1 38 ? 16.812 18.25 8.102 1 93.81 38 ASP B O 1
ATOM 1524 N N . ASN B 1 39 ? 14.633 17.906 8.5 1 92.12 39 ASN B N 1
ATOM 1525 C CA . ASN B 1 39 ? 14.352 17.422 7.156 1 92.12 39 ASN B CA 1
ATOM 1526 C C . ASN B 1 39 ? 13.531 18.422 6.352 1 92.12 39 ASN B C 1
ATOM 1528 O O . ASN B 1 39 ? 12.625 18.031 5.613 1 92.12 39 ASN B O 1
ATOM 1532 N N . ARG B 1 40 ? 13.867 19.672 6.551 1 96.06 40 ARG B N 1
ATOM 1533 C CA . ARG B 1 40 ? 13.07 20.75 5.945 1 96.06 40 ARG B CA 1
ATOM 1534 C C . ARG B 1 40 ? 13.086 20.641 4.422 1 96.06 40 ARG B C 1
ATOM 1536 O O . ARG B 1 40 ? 12.117 21.016 3.76 1 96.06 40 ARG B O 1
ATOM 1543 N N . GLN B 1 41 ? 14.172 20.156 3.801 1 96.25 41 GLN B N 1
ATOM 1544 C CA . GLN B 1 41 ? 14.273 20.047 2.348 1 96.25 41 GLN B CA 1
ATOM 1545 C C . GLN B 1 41 ? 13.195 19.141 1.786 1 96.25 41 GLN B C 1
ATOM 1547 O O . GLN B 1 41 ? 12.68 19.359 0.69 1 96.25 41 GLN B O 1
ATOM 1552 N N . TYR B 1 42 ? 12.938 18.078 2.482 1 96.19 42 TYR B N 1
ATOM 1553 C CA . TYR B 1 42 ? 11.875 17.156 2.088 1 96.19 42 TYR B CA 1
ATOM 1554 C C . TYR B 1 42 ? 10.562 17.906 1.861 1 96.19 42 TYR B C 1
ATOM 1556 O O . TYR B 1 42 ? 9.953 17.781 0.799 1 96.19 42 TYR B O 1
ATOM 1564 N N . PHE B 1 43 ? 10.188 18.75 2.785 1 97.94 43 PHE B N 1
ATOM 1565 C CA . PHE B 1 43 ? 8.938 19.5 2.697 1 97.94 43 PHE B CA 1
ATOM 1566 C C . PHE B 1 43 ? 9.062 20.641 1.699 1 97.94 43 PHE B C 1
ATOM 1568 O O . PHE B 1 43 ? 8.094 20.984 1.023 1 97.94 43 PHE B O 1
ATOM 1575 N N . ALA B 1 44 ? 10.25 21.219 1.643 1 98.38 44 ALA B N 1
ATOM 1576 C CA . ALA B 1 44 ? 10.492 22.266 0.655 1 98.38 44 ALA B CA 1
ATOM 1577 C C . ALA B 1 44 ? 10.242 21.75 -0.761 1 98.38 44 ALA B C 1
ATOM 1579 O O . ALA B 1 44 ? 9.703 22.469 -1.604 1 98.38 44 ALA B O 1
ATOM 1580 N N . ASP B 1 45 ? 10.641 20.547 -1.029 1 98.12 45 ASP B N 1
ATOM 1581 C CA . ASP B 1 45 ? 10.43 19.938 -2.338 1 98.12 45 ASP B CA 1
ATOM 1582 C C . ASP B 1 45 ? 8.945 19.844 -2.672 1 98.12 45 ASP B C 1
ATOM 1584 O O . ASP B 1 45 ? 8.547 20.078 -3.818 1 98.12 45 ASP B O 1
ATOM 1588 N N . TYR B 1 46 ? 8.141 19.547 -1.682 1 97.94 46 TYR B N 1
ATOM 1589 C CA . TYR B 1 46 ? 6.703 19.469 -1.913 1 97.94 46 TYR B CA 1
ATOM 1590 C C . TYR B 1 46 ? 6.121 20.859 -2.152 1 97.94 46 TYR B C 1
ATOM 1592 O O . TYR B 1 46 ? 5.215 21.031 -2.973 1 97.94 46 TYR B O 1
ATOM 1600 N N . LEU B 1 47 ? 6.621 21.828 -1.395 1 97.88 47 LEU B N 1
ATOM 1601 C CA . LEU B 1 47 ? 6.125 23.188 -1.553 1 97.88 47 LEU B CA 1
ATOM 1602 C C . LEU B 1 47 ? 6.371 23.703 -2.971 1 97.88 47 LEU B C 1
ATOM 1604 O O . LEU B 1 47 ? 5.609 24.531 -3.48 1 97.88 47 LEU B O 1
ATOM 1608 N N . GLN B 1 48 ? 7.375 23.141 -3.555 1 97.56 48 GLN B N 1
ATOM 1609 C CA . GLN B 1 48 ? 7.758 23.594 -4.891 1 97.56 48 GLN B CA 1
ATOM 1610 C C . GLN B 1 48 ? 7.105 22.734 -5.965 1 97.56 48 GLN B C 1
ATOM 1612 O O . GLN B 1 48 ? 7.297 22.969 -7.16 1 97.56 48 GLN B O 1
ATOM 1617 N N . ASN B 1 49 ? 6.41 21.734 -5.641 1 98.06 49 ASN B N 1
ATOM 1618 C CA . ASN B 1 49 ? 5.77 20.797 -6.559 1 98.06 49 ASN B CA 1
ATOM 1619 C C . ASN B 1 49 ? 4.316 21.172 -6.82 1 98.06 49 ASN B C 1
ATOM 1621 O O . ASN B 1 49 ? 3.477 21.094 -5.922 1 98.06 49 ASN B O 1
ATOM 1625 N N . ASP B 1 50 ? 3.961 21.453 -8.016 1 97 50 ASP B N 1
ATOM 1626 C CA . ASP B 1 50 ? 2.623 21.906 -8.375 1 97 50 ASP B CA 1
ATOM 1627 C C . ASP B 1 50 ? 1.592 20.797 -8.18 1 97 50 ASP B C 1
ATOM 1629 O O . ASP B 1 50 ? 0.387 21.062 -8.148 1 97 50 ASP B O 1
ATOM 1633 N N . LEU B 1 51 ? 2.035 19.578 -8.008 1 98.25 51 LEU B N 1
ATOM 1634 C CA . LEU B 1 51 ? 1.131 18.438 -7.836 1 98.25 51 LEU B CA 1
ATOM 1635 C C . LEU B 1 51 ? 0.903 18.141 -6.355 1 98.25 51 LEU B C 1
ATOM 1637 O O . LEU B 1 51 ? 0.166 17.219 -6.012 1 98.25 51 LEU B O 1
ATOM 1641 N N . ALA B 1 52 ? 1.528 18.938 -5.527 1 98.81 52 ALA B N 1
ATOM 1642 C CA . ALA B 1 52 ? 1.407 18.719 -4.086 1 98.81 52 ALA B CA 1
ATOM 1643 C C . ALA B 1 52 ? 0.879 19.969 -3.391 1 98.81 52 ALA B C 1
ATOM 1645 O O . ALA B 1 52 ? 1.007 21.078 -3.912 1 98.81 52 ALA B O 1
ATOM 1646 N N . ARG B 1 53 ? 0.282 19.781 -2.271 1 98.75 53 ARG B N 1
ATOM 1647 C CA . ARG B 1 53 ? -0.119 20.891 -1.405 1 98.75 53 ARG B CA 1
ATOM 1648 C C . ARG B 1 53 ? 0.117 20.547 0.062 1 98.75 53 ARG B C 1
ATOM 1650 O O . ARG B 1 53 ? -0.113 19.406 0.485 1 98.75 53 ARG B O 1
ATOM 1657 N N . LEU B 1 54 ? 0.674 21.453 0.697 1 98.81 54 LEU B N 1
ATOM 1658 C CA . LEU B 1 54 ? 0.868 21.406 2.143 1 98.81 54 LEU B CA 1
ATOM 1659 C C . LEU B 1 54 ? -0.015 22.422 2.85 1 98.81 54 LEU B C 1
ATOM 1661 O O . LEU B 1 54 ? 0.151 23.625 2.66 1 98.81 54 LEU B O 1
ATOM 1665 N N . PHE B 1 55 ? -1.004 21.938 3.648 1 98.81 55 PHE B N 1
ATOM 1666 C CA . PHE B 1 55 ? -1.9 22.781 4.426 1 98.81 55 PHE B CA 1
ATOM 1667 C C . PHE B 1 55 ? -1.486 22.797 5.891 1 98.81 55 PHE B C 1
ATOM 1669 O O . PHE B 1 55 ? -1.003 21.797 6.422 1 98.81 55 PHE B O 1
ATOM 1676 N N . VAL B 1 56 ? -1.718 23.984 6.523 1 98.69 56 VAL B N 1
ATOM 1677 C CA . VAL B 1 56 ? -1.409 24.094 7.945 1 98.69 56 VAL B CA 1
ATOM 1678 C C . VAL B 1 56 ? -2.564 24.766 8.68 1 98.69 56 VAL B C 1
ATOM 1680 O O . VAL B 1 56 ? -3.316 25.547 8.078 1 98.69 56 VAL B O 1
ATOM 1683 N N . THR B 1 57 ? -2.754 24.375 9.898 1 98.06 57 THR B N 1
ATOM 1684 C CA . THR B 1 57 ? -3.609 25.094 10.844 1 98.06 57 THR B CA 1
ATOM 1685 C C . THR B 1 57 ? -2.771 25.812 11.891 1 98.06 57 THR B C 1
ATOM 1687 O O . THR B 1 57 ? -1.72 25.312 12.305 1 98.06 57 THR B O 1
ATOM 1690 N N . GLU B 1 58 ? -3.266 26.953 12.242 1 96.44 58 GLU B N 1
ATOM 1691 C CA . GLU B 1 58 ? -2.537 27.797 13.188 1 96.44 58 GLU B CA 1
ATOM 1692 C C . GLU B 1 58 ? -3.457 28.312 14.281 1 96.44 58 GLU B C 1
ATOM 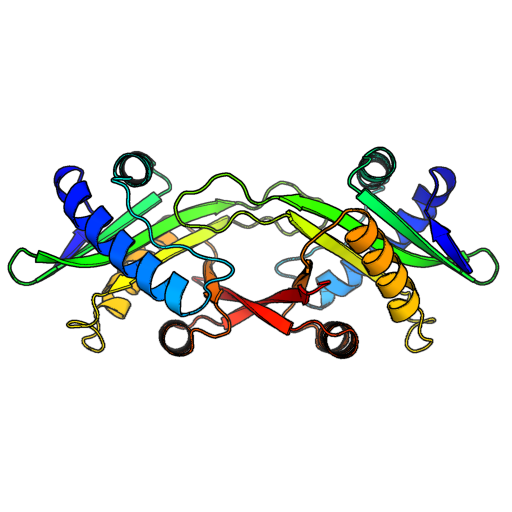1694 O O . GLU B 1 58 ? -4.602 28.688 14.016 1 96.44 58 GLU B O 1
ATOM 1699 N N . SER B 1 59 ? -3 28.281 15.539 1 94 59 SER B N 1
ATOM 1700 C CA . SER B 1 59 ? -3.648 28.875 16.688 1 94 59 SER B CA 1
ATOM 1701 C C . SER B 1 59 ? -2.682 29.766 17.469 1 94 59 SER B C 1
ATOM 1703 O O . SER B 1 59 ? -1.644 29.312 17.938 1 94 59 SER B O 1
ATOM 1705 N N . GLN B 1 60 ? -3.025 31.047 17.609 1 93.19 60 GLN B N 1
ATOM 1706 C CA . GLN B 1 60 ? -2.24 32.031 18.359 1 93.19 60 GLN B CA 1
ATOM 1707 C C . GLN B 1 60 ? -0.789 32.031 17.891 1 93.19 60 GLN B C 1
ATOM 1709 O O . GLN B 1 60 ? 0.133 31.969 18.703 1 93.19 60 GLN B O 1
ATOM 1714 N N . GLY B 1 61 ? -0.581 31.922 16.641 1 92.31 61 GLY B N 1
ATOM 1715 C CA . GLY B 1 61 ? 0.736 32.062 16.031 1 92.31 61 GLY B CA 1
ATOM 1716 C C . GLY B 1 61 ? 1.524 30.781 16 1 92.31 61 GLY B C 1
ATOM 1717 O O . GLY B 1 61 ? 2.648 30.75 15.492 1 92.31 61 GLY B O 1
ATOM 1718 N N . THR B 1 62 ? 0.958 29.75 16.5 1 95.81 62 THR B N 1
ATOM 1719 C CA . THR B 1 62 ? 1.63 28.453 16.531 1 95.81 62 THR B CA 1
ATOM 1720 C C . THR B 1 62 ? 0.93 27.453 15.609 1 95.81 62 THR B C 1
ATOM 1722 O O . THR B 1 62 ? -0.297 27.344 15.625 1 95.81 62 THR B O 1
ATOM 1725 N N . LEU B 1 63 ? 1.772 26.781 14.758 1 98.06 63 LEU B N 1
ATOM 1726 C CA . LEU B 1 63 ? 1.171 25.75 13.938 1 98.06 63 LEU B CA 1
ATOM 1727 C C . LEU B 1 63 ? 0.69 24.578 14.805 1 98.06 63 LEU B C 1
ATOM 1729 O O . LEU B 1 63 ? 1.41 24.125 15.695 1 98.06 63 LEU B O 1
ATOM 1733 N N . THR B 1 64 ? -0.539 24.109 14.555 1 97.88 64 THR B N 1
ATOM 1734 C CA . THR B 1 64 ? -1.164 23.094 15.383 1 97.88 64 THR B CA 1
ATOM 1735 C C . THR B 1 64 ? -1.405 21.812 14.586 1 97.88 64 THR B C 1
ATOM 1737 O O . THR B 1 64 ? -1.73 20.766 15.156 1 97.88 64 THR B O 1
ATOM 1740 N N . GLY B 1 65 ? -1.247 21.828 13.312 1 98.38 65 GLY B N 1
ATOM 1741 C CA . GLY B 1 65 ? -1.443 20.672 12.453 1 98.38 65 GLY B CA 1
ATOM 1742 C C . GLY B 1 65 ? -1.054 20.922 11.016 1 98.38 65 GLY B C 1
ATOM 1743 O O . GLY B 1 65 ? -0.779 22.062 10.625 1 98.38 65 GLY B O 1
ATOM 1744 N N . PHE B 1 66 ? -0.931 19.797 10.266 1 98.75 66 PHE B N 1
ATOM 1745 C CA . PHE B 1 66 ? -0.627 19.922 8.844 1 98.75 66 PHE B CA 1
ATOM 1746 C C . PHE B 1 66 ? -1.155 18.703 8.078 1 98.75 66 PHE B C 1
ATOM 1748 O O . PHE B 1 66 ? -1.475 17.672 8.672 1 98.75 66 PHE B O 1
ATOM 1755 N N . ALA B 1 67 ? -1.352 18.844 6.797 1 98.81 67 ALA B N 1
ATOM 1756 C CA . ALA B 1 67 ? -1.696 17.781 5.844 1 98.81 67 ALA B CA 1
ATOM 1757 C C . ALA B 1 67 ? -0.9 17.938 4.551 1 98.81 67 ALA B C 1
ATOM 1759 O O . ALA B 1 67 ? -0.806 19.031 3.992 1 98.81 67 ALA B O 1
ATOM 1760 N N . LEU B 1 68 ? -0.278 16.891 4.176 1 98.88 68 LEU B N 1
ATOM 1761 C CA . LEU B 1 68 ? 0.449 16.828 2.912 1 98.88 68 LEU B CA 1
ATOM 1762 C C . LEU B 1 68 ? -0.248 15.898 1.926 1 98.88 68 LEU B C 1
ATOM 1764 O O . LEU B 1 68 ? -0.478 14.727 2.229 1 98.88 68 LEU B O 1
ATOM 1768 N N . VAL B 1 69 ? -0.632 16.406 0.775 1 98.94 69 VAL B N 1
ATOM 1769 C CA . VAL B 1 69 ? -1.335 15.641 -0.247 1 98.94 69 VAL B CA 1
ATOM 1770 C C . VAL B 1 69 ? -0.638 15.812 -1.595 1 98.94 69 VAL B C 1
ATOM 1772 O O . VAL B 1 69 ? -0.132 16.891 -1.904 1 98.94 69 VAL B O 1
ATOM 1775 N N . VAL B 1 70 ? -0.597 14.766 -2.361 1 98.88 70 VAL B N 1
ATOM 1776 C CA . VAL B 1 70 ? 0.061 14.773 -3.664 1 98.88 70 VAL B CA 1
ATOM 1777 C C . VAL B 1 70 ? -0.836 14.102 -4.699 1 98.88 70 VAL B C 1
ATOM 1779 O O . VAL B 1 70 ? -1.445 13.062 -4.426 1 98.88 70 VAL B O 1
ATOM 1782 N N . LEU B 1 71 ? -0.982 14.711 -5.859 1 98.75 71 LEU B N 1
ATOM 1783 C CA . LEU B 1 71 ? -1.681 14.078 -6.973 1 98.75 71 LEU B CA 1
ATOM 1784 C C . LEU B 1 71 ? -0.836 12.961 -7.582 1 98.75 71 LEU B C 1
ATOM 1786 O O . LEU B 1 71 ? 0.381 13.102 -7.715 1 98.75 71 LEU B O 1
ATOM 1790 N N . ALA B 1 72 ? -1.524 11.914 -7.91 1 97.94 72 ALA B N 1
ATOM 1791 C CA . ALA B 1 72 ? -0.841 10.75 -8.469 1 97.94 72 ALA B CA 1
ATOM 1792 C C . ALA B 1 72 ? -1.66 10.109 -9.586 1 97.94 72 ALA B C 1
ATOM 1794 O O . ALA B 1 72 ? -2.861 10.367 -9.703 1 97.94 72 ALA B O 1
ATOM 1795 N N . ARG B 1 73 ? -1.001 9.312 -10.43 1 96.69 73 ARG B N 1
ATOM 1796 C CA . ARG B 1 73 ? -1.598 8.492 -11.477 1 96.69 73 ARG B CA 1
ATOM 1797 C C . ARG B 1 73 ? -1.016 7.082 -11.469 1 96.69 73 ARG B C 1
ATOM 1799 O O . ARG B 1 73 ? 0.166 6.895 -11.172 1 96.69 73 ARG B O 1
ATOM 1806 N N . THR B 1 74 ? -1.917 6.137 -11.688 1 94.06 74 THR B N 1
ATOM 1807 C CA . THR B 1 74 ? -1.394 4.785 -11.844 1 94.06 74 THR B CA 1
ATOM 1808 C C . THR B 1 74 ? -0.567 4.672 -13.125 1 94.06 74 THR B C 1
ATOM 1810 O O . THR B 1 74 ? -0.838 5.363 -14.109 1 94.06 74 THR B O 1
ATOM 1813 N N . GLY B 1 75 ? 0.536 3.928 -13.062 1 88.69 75 GLY B N 1
ATOM 1814 C CA . GLY B 1 75 ? 1.306 3.658 -14.266 1 88.69 75 GLY B CA 1
ATOM 1815 C C . GLY B 1 75 ? 0.539 2.855 -15.297 1 88.69 75 GLY B C 1
ATOM 1816 O O . GLY B 1 75 ? -0.576 2.398 -15.031 1 88.69 75 GLY B O 1
ATOM 1817 N N . ASP B 1 76 ? 1.108 2.773 -16.484 1 87.75 76 ASP B N 1
ATOM 1818 C CA . ASP B 1 76 ? 0.531 1.949 -17.531 1 87.75 76 ASP B CA 1
ATOM 1819 C C . ASP B 1 76 ? 0.725 0.463 -17.25 1 87.75 76 ASP B C 1
ATOM 1821 O O . ASP B 1 76 ? 1.853 0.005 -17.047 1 87.75 76 ASP B O 1
ATOM 1825 N N . SER B 1 77 ? -0.299 -0.205 -17.016 1 91.94 77 SER B N 1
ATOM 1826 C CA . SER B 1 77 ? -0.32 -1.652 -16.828 1 91.94 77 SER B CA 1
ATOM 1827 C C . SER B 1 77 ? -1.554 -2.273 -17.484 1 91.94 77 SER B C 1
ATOM 1829 O O . SER B 1 77 ? -2.654 -1.729 -17.375 1 91.94 77 SER B O 1
ATOM 1831 N N . PRO B 1 78 ? -1.376 -3.396 -18.109 1 94.06 78 PRO B N 1
ATOM 1832 C CA . PRO B 1 78 ? -2.506 -3.971 -18.844 1 94.06 78 PRO B CA 1
ATOM 1833 C C . PRO B 1 78 ? -3.586 -4.531 -17.922 1 94.06 78 PRO B C 1
ATOM 1835 O O . PRO B 1 78 ? -4.723 -4.746 -18.359 1 94.06 78 PRO B O 1
ATOM 1838 N N . GLU B 1 79 ? -3.234 -4.742 -16.688 1 95.25 79 GLU B N 1
ATOM 1839 C CA . GLU B 1 79 ? -4.199 -5.402 -15.812 1 95.25 79 GLU B CA 1
ATOM 1840 C C . GLU B 1 79 ? -4.781 -4.43 -14.789 1 95.25 79 GLU B C 1
ATOM 1842 O O . GLU B 1 79 ? -5.602 -4.812 -13.953 1 95.25 79 GLU B O 1
ATOM 1847 N N . PHE B 1 80 ? -4.387 -3.152 -14.797 1 96.38 80 PHE B N 1
ATOM 1848 C CA . PHE B 1 80 ? -4.914 -2.154 -13.875 1 96.38 80 PHE B CA 1
ATOM 1849 C C . PHE B 1 80 ? -5.652 -1.057 -14.633 1 96.38 80 PHE B C 1
ATOM 1851 O O . PHE B 1 80 ? -5.211 -0.622 -15.695 1 96.38 80 PHE B O 1
ATOM 1858 N N . VAL B 1 81 ? -6.727 -0.625 -14.047 1 96.5 81 VAL B N 1
ATOM 1859 C CA . VAL B 1 81 ? -7.445 0.53 -14.57 1 96.5 81 VAL B CA 1
ATOM 1860 C C . VAL B 1 81 ? -6.664 1.807 -14.266 1 96.5 81 VAL B C 1
ATOM 1862 O O . VAL B 1 81 ? -6.289 2.055 -13.117 1 96.5 81 VAL B O 1
ATOM 1865 N N . PRO B 1 82 ? -6.383 2.572 -15.305 1 96.5 82 PRO B N 1
ATOM 1866 C CA . PRO B 1 82 ? -5.707 3.842 -15.031 1 96.5 82 PRO B CA 1
ATOM 1867 C C . PRO B 1 82 ? -6.488 4.734 -14.07 1 96.5 82 PRO B C 1
ATOM 1869 O O . PRO B 1 82 ? -7.703 4.891 -14.219 1 96.5 82 PRO B O 1
ATOM 1872 N N . GLN B 1 83 ? -5.766 5.254 -13.109 1 96.88 83 GLN B N 1
ATOM 1873 C CA . GLN B 1 83 ? -6.387 6.113 -12.109 1 96.88 83 GLN B CA 1
ATOM 1874 C C . GLN B 1 83 ? -5.621 7.422 -11.961 1 96.88 83 GLN B C 1
ATOM 1876 O O . GLN B 1 83 ? -4.391 7.441 -12.031 1 96.88 83 GLN B O 1
ATOM 1881 N N . HIS B 1 84 ? -6.336 8.469 -11.773 1 97.94 84 HIS B N 1
ATOM 1882 C CA . HIS B 1 84 ? -5.871 9.766 -11.297 1 97.94 84 HIS B CA 1
ATOM 1883 C C . HIS B 1 84 ? -6.457 10.102 -9.93 1 97.94 84 HIS B C 1
ATOM 1885 O O . HIS B 1 84 ? -7.672 10.266 -9.797 1 97.94 84 HIS B O 1
ATOM 1891 N N . PHE B 1 85 ? -5.582 10.172 -8.938 1 98.5 85 PHE B N 1
ATOM 1892 C CA . PHE B 1 85 ? -6.074 10.281 -7.566 1 98.5 85 PHE B CA 1
ATOM 1893 C C . PHE B 1 85 ? -5.148 11.156 -6.727 1 98.5 85 PHE B C 1
ATOM 1895 O O . PHE B 1 85 ? -4.137 11.656 -7.227 1 98.5 85 PHE B O 1
ATOM 1902 N N . ALA B 1 86 ? -5.586 11.508 -5.527 1 98.88 86 ALA B N 1
ATOM 1903 C CA . ALA B 1 86 ? -4.77 12.242 -4.57 1 98.88 86 ALA B CA 1
ATOM 1904 C C . ALA B 1 86 ? -4.324 11.352 -3.418 1 98.88 86 ALA B C 1
ATOM 1906 O O . ALA B 1 86 ? -5.148 10.656 -2.809 1 98.88 86 ALA B O 1
ATOM 1907 N N . GLN B 1 87 ? -3.09 11.344 -3.207 1 98.88 87 GLN B N 1
ATOM 1908 C CA . GLN B 1 87 ? -2.525 10.594 -2.086 1 98.88 87 GLN B CA 1
ATOM 1909 C C . GLN B 1 87 ? -2.311 11.5 -0.875 1 98.88 87 GLN B C 1
ATOM 1911 O O . GLN B 1 87 ? -1.499 12.422 -0.922 1 98.88 87 GLN B O 1
ATOM 1916 N N . LEU B 1 88 ? -3.068 11.227 0.144 1 98.88 88 LEU B N 1
ATOM 1917 C CA . LEU B 1 88 ? -2.787 11.891 1.414 1 98.88 88 LEU B CA 1
ATOM 1918 C C . LEU B 1 88 ? -1.586 11.25 2.105 1 98.88 88 LEU B C 1
ATOM 1920 O O . LEU B 1 88 ? -1.672 10.125 2.588 1 98.88 88 LEU B O 1
ATOM 1924 N N . ILE B 1 89 ? -0.522 11.969 2.184 1 98.44 89 ILE B N 1
ATOM 1925 C CA . ILE B 1 89 ? 0.75 11.453 2.672 1 98.44 89 ILE B CA 1
ATOM 1926 C C . ILE B 1 89 ? 0.791 11.531 4.195 1 98.44 89 ILE B C 1
ATOM 1928 O O . ILE B 1 89 ? 1.188 10.578 4.867 1 98.44 89 ILE B O 1
ATOM 1932 N N . ASP B 1 90 ? 0.43 12.648 4.715 1 98.12 90 ASP B N 1
ATOM 1933 C CA . ASP B 1 90 ? 0.462 12.891 6.152 1 98.12 90 ASP B CA 1
ATOM 1934 C C . ASP B 1 90 ? -0.738 13.719 6.598 1 98.12 90 ASP B C 1
ATOM 1936 O O . ASP B 1 90 ? -1.182 14.617 5.871 1 98.12 90 ASP B O 1
ATOM 1940 N N . LEU B 1 91 ? -1.178 13.469 7.723 1 98.19 91 LEU B N 1
ATOM 1941 C CA . LEU B 1 91 ? -2.141 14.258 8.484 1 98.19 91 LEU B CA 1
ATOM 1942 C C . LEU B 1 91 ? -1.822 14.211 9.977 1 98.19 91 LEU B C 1
ATOM 1944 O O . LEU B 1 91 ? -1.722 13.133 10.562 1 98.19 91 LEU B O 1
ATOM 1948 N N . PHE B 1 92 ? -1.61 15.391 10.523 1 98.25 92 PHE B N 1
ATOM 1949 C CA . PHE B 1 92 ? -1.239 15.422 11.93 1 98.25 92 PHE B CA 1
ATOM 1950 C C . PHE B 1 92 ? -1.811 16.656 12.617 1 98.25 92 PHE B C 1
ATOM 1952 O O . PHE B 1 92 ? -1.785 17.75 12.047 1 98.25 92 PHE B O 1
ATOM 1959 N N . VAL B 1 93 ? -2.385 16.484 13.727 1 97.75 93 VAL B N 1
ATOM 1960 C CA . VAL B 1 93 ? -2.818 17.531 14.641 1 97.75 93 VAL B CA 1
ATOM 1961 C C . VAL B 1 93 ? -2.213 17.281 16.031 1 97.75 93 VAL B C 1
ATOM 1963 O O . VAL B 1 93 ? -2.223 16.156 16.531 1 97.75 93 VAL B O 1
ATOM 1966 N N . THR B 1 94 ? -1.659 18.297 16.594 1 97.31 94 THR B N 1
ATOM 1967 C CA . THR B 1 94 ? -1.058 18.141 17.922 1 97.31 94 THR B CA 1
ATOM 1968 C C . THR B 1 94 ? -2.078 17.609 18.922 1 97.31 94 THR B C 1
ATOM 1970 O O . THR B 1 94 ? -3.258 17.969 18.859 1 97.31 94 THR B O 1
ATOM 1973 N N . PRO B 1 95 ? -1.591 16.828 19.859 1 95.06 95 PRO B N 1
ATOM 1974 C CA . PRO B 1 95 ? -2.504 16.188 20.812 1 95.06 95 PRO B CA 1
ATOM 1975 C C . PRO B 1 95 ? -3.383 17.188 21.547 1 95.06 95 PRO B C 1
ATOM 1977 O O . PRO B 1 95 ? -4.578 16.953 21.734 1 95.06 95 PRO B O 1
ATOM 1980 N N . ASP B 1 96 ? -2.873 18.297 21.844 1 93.25 96 ASP B N 1
ATOM 1981 C CA . ASP B 1 96 ? -3.582 19.312 22.641 1 93.25 96 ASP B CA 1
ATOM 1982 C C . ASP B 1 96 ? -4.703 19.953 21.828 1 93.25 96 ASP B C 1
ATOM 1984 O O . ASP B 1 96 ? -5.574 20.625 22.391 1 93.25 96 ASP B O 1
ATOM 1988 N N . HIS B 1 97 ? -4.727 19.75 20.562 1 92.94 97 HIS B N 1
ATOM 1989 C CA . HIS B 1 97 ? -5.711 20.422 19.719 1 92.94 97 HIS B CA 1
ATOM 1990 C C . HIS B 1 97 ? -6.598 19.406 19 1 92.94 97 HIS B C 1
ATOM 1992 O O . HIS B 1 97 ? -7.312 19.766 18.062 1 92.94 97 HIS B O 1
ATOM 1998 N N . ARG B 1 98 ? -6.441 18.203 19.453 1 90.69 98 ARG B N 1
ATOM 1999 C CA . ARG B 1 98 ? -7.281 17.172 18.875 1 90.69 98 ARG B CA 1
ATOM 2000 C C . ARG B 1 98 ? -8.703 17.234 19.422 1 90.69 98 ARG B C 1
ATOM 2002 O O . ARG B 1 98 ? -8.945 17.875 20.453 1 90.69 98 ARG B O 1
ATOM 2009 N N . HIS B 1 99 ? -9.656 16.734 18.625 1 82.75 99 HIS B N 1
ATOM 2010 C CA . HIS B 1 99 ? -11.07 16.672 18.984 1 82.75 99 HIS B CA 1
ATOM 2011 C C . HIS B 1 99 ? -11.719 18.047 18.906 1 82.75 99 HIS B C 1
ATOM 2013 O O . HIS B 1 99 ? -12.703 18.312 19.594 1 82.75 99 HIS B O 1
ATOM 2019 N N . HIS B 1 100 ? -11.109 18.969 18.156 1 84.88 100 HIS B N 1
ATOM 2020 C CA . HIS B 1 100 ? -11.672 20.297 17.938 1 84.88 100 HIS B CA 1
ATOM 2021 C C . HIS B 1 100 ? -12 20.531 16.469 1 84.88 100 HIS B C 1
ATOM 2023 O O . HIS B 1 100 ? -12.156 21.688 16.047 1 84.88 100 HIS B O 1
ATOM 2029 N N . GLY B 1 101 ? -11.945 19.516 15.742 1 90.38 101 GLY B N 1
ATOM 2030 C CA . GLY B 1 101 ? -12.383 19.609 14.359 1 90.38 101 GLY B CA 1
ATOM 2031 C C . GLY B 1 101 ? -11.273 19.984 13.398 1 90.38 101 GLY B C 1
ATOM 2032 O O . GLY B 1 101 ? -11.508 20.172 12.211 1 90.38 101 GLY B O 1
ATOM 2033 N N . LEU B 1 102 ? -10.094 20.062 13.852 1 93.31 102 LEU B N 1
ATOM 2034 C CA . LEU B 1 102 ? -8.984 20.516 13.016 1 93.31 102 LEU B CA 1
ATOM 2035 C C . LEU B 1 102 ? -8.656 19.5 11.938 1 93.31 102 LEU B C 1
ATOM 2037 O O . LEU B 1 102 ? -8.336 19.859 10.805 1 93.31 102 LEU B O 1
ATOM 2041 N N . ALA B 1 103 ? -8.703 18.266 12.32 1 95.44 103 ALA B N 1
ATOM 2042 C CA . ALA B 1 103 ? -8.469 17.234 11.312 1 95.44 103 ALA B CA 1
ATOM 2043 C C . ALA B 1 103 ? -9.484 17.328 10.18 1 95.44 103 ALA B C 1
ATOM 2045 O O . ALA B 1 103 ? -9.125 17.203 9.008 1 95.44 103 ALA B O 1
ATOM 2046 N N . LYS B 1 104 ? -10.664 17.594 10.539 1 95.06 104 LYS B N 1
ATOM 2047 C CA . LYS B 1 104 ? -11.719 17.766 9.547 1 95.06 104 LYS B CA 1
ATOM 2048 C C . LYS B 1 104 ? -11.445 18.969 8.656 1 95.06 104 LYS B C 1
ATOM 2050 O O . LYS B 1 104 ? -11.664 18.906 7.441 1 95.06 104 LYS B O 1
ATOM 2055 N N . THR B 1 105 ? -11.062 19.984 9.305 1 96.56 105 THR B N 1
ATOM 2056 C CA . THR B 1 105 ? -10.727 21.203 8.57 1 96.56 105 THR B CA 1
ATOM 2057 C C . THR B 1 105 ? -9.625 20.938 7.551 1 96.56 105 THR B C 1
ATOM 2059 O O . THR B 1 105 ? -9.734 21.344 6.391 1 96.56 105 THR B O 1
ATOM 2062 N N . LEU B 1 106 ? -8.617 20.25 7.922 1 97.88 106 LEU B N 1
ATOM 2063 C CA . LEU B 1 106 ? -7.52 19.891 7.035 1 97.88 106 LEU B CA 1
ATOM 2064 C C . LEU B 1 106 ? -8 18.984 5.914 1 97.88 106 LEU B C 1
ATOM 2066 O O . LEU B 1 106 ? -7.656 19.188 4.746 1 97.88 106 LEU B O 1
ATOM 2070 N N . MET B 1 107 ? -8.828 18.016 6.258 1 97.19 107 MET B N 1
ATOM 2071 C CA . MET B 1 107 ? -9.352 17.078 5.277 1 97.19 107 MET B CA 1
ATOM 2072 C C . MET B 1 107 ? -10.188 17.781 4.227 1 97.19 107 MET B C 1
ATOM 2074 O O . MET B 1 107 ? -10.125 17.453 3.043 1 97.19 107 MET B O 1
ATOM 2078 N N . THR B 1 108 ? -10.938 18.766 4.66 1 97.19 108 THR B N 1
ATOM 2079 C CA . THR B 1 108 ? -11.758 19.547 3.729 1 97.19 108 THR B CA 1
ATOM 2080 C C . THR B 1 108 ? -10.875 20.25 2.703 1 97.19 108 THR B C 1
ATOM 2082 O O . THR B 1 108 ? -11.203 20.297 1.516 1 97.19 108 THR B O 1
ATOM 2085 N N . ALA B 1 109 ? -9.828 20.766 3.164 1 98.38 109 ALA B N 1
ATOM 2086 C CA . ALA B 1 109 ? -8.891 21.422 2.262 1 98.38 109 ALA B CA 1
ATOM 2087 C C . ALA B 1 109 ? -8.273 20.438 1.279 1 98.38 109 ALA B C 1
ATOM 2089 O O . ALA B 1 109 ? -8.133 20.734 0.091 1 98.38 109 ALA B O 1
ATOM 2090 N N . VAL B 1 110 ? -7.891 19.281 1.746 1 98.69 110 VAL B N 1
ATOM 2091 C CA . VAL B 1 110 ? -7.336 18.219 0.913 1 98.69 110 VAL B CA 1
ATOM 2092 C C . VAL B 1 110 ? -8.352 17.812 -0.154 1 98.69 110 VAL B C 1
ATOM 2094 O O . VAL B 1 110 ? -8.008 17.688 -1.331 1 98.69 110 VAL B O 1
ATOM 2097 N N . GLU B 1 111 ? -9.586 17.656 0.27 1 98.44 111 GLU B N 1
ATOM 2098 C CA . GLU B 1 111 ? -10.656 17.281 -0.645 1 98.44 111 GLU B CA 1
ATOM 2099 C C . GLU B 1 111 ? -10.859 18.328 -1.728 1 98.44 111 GLU B C 1
ATOM 2101 O O . GLU B 1 111 ? -11.031 18 -2.902 1 98.44 111 GLU B O 1
ATOM 2106 N N . ALA B 1 112 ? -10.891 19.547 -1.31 1 98.38 112 ALA B N 1
ATOM 2107 C CA . ALA B 1 112 ? -11.07 20.641 -2.26 1 98.38 112 ALA B CA 1
ATOM 2108 C C . ALA B 1 112 ? -9.945 20.656 -3.291 1 98.38 112 ALA B C 1
ATOM 2110 O O . ALA B 1 112 ? -10.195 20.828 -4.488 1 98.38 112 ALA B O 1
ATOM 2111 N N . PHE B 1 113 ? -8.727 20.516 -2.852 1 98.62 113 PHE B N 1
ATOM 2112 C CA . PHE B 1 113 ? -7.566 20.453 -3.736 1 98.62 113 PHE B CA 1
ATOM 2113 C C . PHE B 1 113 ? -7.699 19.312 -4.73 1 98.62 113 PHE B C 1
ATOM 2115 O O . PHE B 1 113 ? -7.559 19.5 -5.941 1 98.62 113 PHE B O 1
ATOM 2122 N N . ALA B 1 114 ? -7.973 18.109 -4.211 1 98.75 114 ALA B N 1
ATOM 2123 C CA . ALA B 1 114 ? -8.094 16.922 -5.051 1 98.75 114 ALA B CA 1
ATOM 2124 C C . ALA B 1 114 ? -9.195 17.094 -6.094 1 98.75 114 ALA B C 1
ATOM 2126 O O . ALA B 1 114 ? -9 16.797 -7.27 1 98.75 114 ALA B O 1
ATOM 2127 N N . ALA B 1 115 ? -10.297 17.641 -5.656 1 98.12 115 ALA B N 1
ATOM 2128 C CA . ALA B 1 115 ? -11.445 17.844 -6.539 1 98.12 115 ALA B CA 1
ATOM 2129 C C . ALA B 1 115 ? -11.109 18.859 -7.633 1 98.12 115 ALA B C 1
ATOM 2131 O O . ALA B 1 115 ? -11.484 18.672 -8.797 1 98.12 115 ALA B O 1
ATOM 2132 N N . SER B 1 116 ? -10.445 19.875 -7.242 1 97.88 116 SER B N 1
ATOM 2133 C CA . SER B 1 116 ? -10.094 20.938 -8.188 1 97.88 116 SER B CA 1
ATOM 2134 C C . SER B 1 116 ? -9.156 20.406 -9.273 1 97.88 116 SER B C 1
ATOM 2136 O O . SER B 1 116 ? -9.016 21.031 -10.328 1 97.88 116 SER B O 1
ATOM 2138 N N . HIS B 1 117 ? -8.523 19.328 -9.016 1 97.94 117 HIS B N 1
ATOM 2139 C CA . HIS B 1 117 ? -7.613 18.719 -9.984 1 97.94 117 HIS B CA 1
ATOM 2140 C C . HIS B 1 117 ? -8.219 17.469 -10.609 1 97.94 117 HIS B C 1
ATOM 2142 O O . HIS B 1 117 ? -7.5 16.641 -11.172 1 97.94 117 HIS B O 1
ATOM 2148 N N . GLN B 1 118 ? -9.523 17.203 -10.398 1 97.31 118 GLN B N 1
ATOM 2149 C CA . GLN B 1 118 ? -10.32 16.172 -11.039 1 97.31 118 GLN B CA 1
ATOM 2150 C C . GLN B 1 118 ? -9.828 14.773 -10.641 1 97.31 118 GLN B C 1
ATOM 2152 O O . GLN B 1 118 ? -9.828 13.852 -11.461 1 97.31 118 GLN B O 1
ATOM 2157 N N . ALA B 1 119 ? -9.242 14.703 -9.461 1 98.5 119 ALA B N 1
ATOM 2158 C CA . ALA B 1 119 ? -8.938 13.383 -8.922 1 98.5 119 ALA B CA 1
ATOM 2159 C C . ALA B 1 119 ? -10.211 12.57 -8.711 1 98.5 119 ALA B C 1
ATOM 2161 O O . ALA B 1 119 ? -11.258 13.125 -8.359 1 98.5 119 ALA B O 1
ATOM 2162 N N . SER B 1 120 ? -10.141 11.234 -8.914 1 97.88 120 SER B N 1
ATOM 2163 C CA . SER B 1 120 ? -11.297 10.359 -8.766 1 97.88 120 SER B CA 1
ATOM 2164 C C . SER B 1 120 ? -11.57 10.047 -7.293 1 97.88 120 SER B C 1
ATOM 2166 O O . SER B 1 120 ? -12.719 9.852 -6.898 1 97.88 120 SER B O 1
ATOM 2168 N N . PHE B 1 121 ? -10.492 9.945 -6.516 1 98.56 121 PHE B N 1
ATOM 2169 C CA . PHE B 1 121 ? -10.586 9.617 -5.098 1 98.56 121 PHE B CA 1
ATOM 2170 C C . PHE B 1 121 ? -9.352 10.117 -4.352 1 98.56 121 PHE B C 1
ATOM 2172 O O . PHE B 1 121 ? -8.375 10.539 -4.969 1 98.56 121 PHE B O 1
ATOM 2179 N N . ILE B 1 122 ? -9.445 10.195 -3.076 1 98.88 122 ILE B N 1
ATOM 2180 C CA . ILE B 1 122 ? -8.312 10.359 -2.18 1 98.88 122 ILE B CA 1
ATOM 2181 C C . ILE B 1 122 ? -7.945 9.008 -1.557 1 98.88 122 ILE B C 1
ATOM 2183 O O . ILE B 1 122 ? -8.82 8.25 -1.153 1 98.88 122 ILE B O 1
ATOM 2187 N N . GLN B 1 123 ? -6.699 8.727 -1.547 1 98.81 123 GLN B N 1
ATOM 2188 C CA . GLN B 1 123 ? -6.203 7.488 -0.96 1 98.81 123 GLN B CA 1
ATOM 2189 C C . GLN B 1 123 ? -5.184 7.77 0.138 1 98.81 123 GLN B C 1
ATOM 2191 O O . GLN B 1 123 ? -4.445 8.758 0.071 1 98.81 123 GLN B O 1
ATOM 2196 N N . LEU B 1 124 ? -5.121 6.898 1.106 1 98.81 124 LEU B N 1
ATOM 2197 C CA . LEU B 1 124 ? -4.094 6.988 2.139 1 98.81 124 LEU B CA 1
ATOM 2198 C C . LEU B 1 124 ? -3.779 5.613 2.717 1 98.81 124 LEU B C 1
ATOM 2200 O O . LEU B 1 124 ? -4.492 4.645 2.449 1 98.81 124 LEU B O 1
ATOM 2204 N N . ASN B 1 125 ? -2.686 5.527 3.414 1 98.31 125 ASN B N 1
ATOM 2205 C CA . ASN B 1 125 ? -2.281 4.375 4.207 1 98.31 125 ASN B CA 1
ATOM 2206 C C . ASN B 1 125 ? -2.342 4.676 5.703 1 98.31 125 ASN B C 1
ATOM 2208 O O . ASN B 1 125 ? -1.956 5.762 6.141 1 98.31 125 ASN B O 1
ATOM 2212 N N . VAL B 1 126 ? -2.787 3.721 6.453 1 98.56 126 VAL B N 1
ATOM 2213 C CA . VAL B 1 126 ? -2.875 3.91 7.898 1 98.56 126 VAL B CA 1
ATOM 2214 C C . VAL B 1 126 ? -2.537 2.602 8.609 1 98.56 126 VAL B C 1
ATOM 2216 O O . VAL B 1 126 ? -2.906 1.521 8.148 1 98.56 126 VAL B O 1
ATOM 2219 N N . LEU B 1 127 ? -1.831 2.711 9.688 1 98.31 127 LEU B N 1
ATOM 2220 C CA . LEU B 1 127 ? -1.532 1.535 10.5 1 98.31 127 LEU B CA 1
ATOM 2221 C C . LEU B 1 127 ? -2.816 0.859 10.969 1 98.31 127 LEU B C 1
ATOM 2223 O O . LEU B 1 127 ? -3.725 1.524 11.469 1 98.31 127 LEU B O 1
ATOM 2227 N N . SER B 1 128 ? -2.846 -0.479 10.797 1 97.56 128 SER B N 1
ATOM 2228 C CA . SER B 1 128 ? -4.023 -1.224 11.227 1 97.56 128 SER B CA 1
ATOM 2229 C C . SER B 1 128 ? -4.309 -1.006 12.711 1 97.56 128 SER B C 1
ATOM 2231 O O . SER B 1 128 ? -5.469 -1.006 13.133 1 97.56 128 SER B O 1
ATOM 2233 N N . GLY B 1 129 ? -3.281 -0.77 13.516 1 96.62 129 GLY B N 1
ATOM 2234 C CA . GLY B 1 129 ? -3.412 -0.612 14.953 1 96.62 129 GLY B CA 1
ATOM 2235 C C . GLY B 1 129 ? -3.719 0.812 15.367 1 96.62 129 GLY B C 1
ATOM 2236 O O . GLY B 1 129 ? -3.934 1.085 16.547 1 96.62 129 GLY B O 1
ATOM 2237 N N . ASN B 1 130 ? -3.695 1.751 14.469 1 97.19 130 ASN B N 1
ATOM 2238 C CA . ASN B 1 130 ? -3.982 3.148 14.773 1 97.19 130 ASN B CA 1
ATOM 2239 C C . ASN B 1 130 ? -5.484 3.42 14.805 1 97.19 130 ASN B C 1
ATOM 2241 O O . ASN B 1 130 ? -6.012 4.098 13.922 1 97.19 130 ASN B O 1
ATOM 2245 N N . GLN B 1 131 ? -6.129 2.99 15.797 1 96.12 131 GLN B N 1
ATOM 2246 C CA . GLN B 1 131 ? -7.586 3.031 15.891 1 96.12 131 GLN B CA 1
ATOM 2247 C C . GLN B 1 131 ? -8.102 4.465 15.828 1 96.12 131 GLN B C 1
ATOM 2249 O O . GLN B 1 131 ? -9.109 4.734 15.172 1 96.12 131 GLN B O 1
ATOM 2254 N N . THR B 1 132 ? -7.422 5.34 16.469 1 93.31 132 THR B N 1
ATOM 2255 C CA . THR B 1 132 ? -7.84 6.734 16.5 1 93.31 132 THR B CA 1
ATOM 2256 C C . THR B 1 132 ? -7.875 7.316 15.094 1 93.31 132 THR B C 1
ATOM 2258 O O . THR B 1 132 ? -8.883 7.902 14.688 1 93.31 132 THR B O 1
ATOM 2261 N N . ALA B 1 133 ? -6.766 7.141 14.359 1 96.44 133 ALA B N 1
ATOM 2262 C CA . ALA B 1 133 ? -6.719 7.648 12.992 1 96.44 133 ALA B CA 1
ATOM 2263 C C . ALA B 1 133 ? -7.781 6.984 12.117 1 96.44 133 ALA B C 1
ATOM 2265 O O . ALA B 1 133 ? -8.453 7.652 11.328 1 96.44 133 ALA B O 1
ATOM 2266 N N . ARG B 1 134 ? -7.934 5.711 12.281 1 97.38 134 ARG B N 1
ATOM 2267 C CA . ARG B 1 134 ? -8.906 4.969 11.477 1 97.38 134 ARG B CA 1
ATOM 2268 C C . ARG B 1 134 ? -10.312 5.504 11.703 1 97.38 134 ARG B C 1
ATOM 2270 O O . ARG B 1 134 ? -11.109 5.59 10.758 1 97.38 134 ARG B O 1
ATOM 2277 N N . GLU B 1 135 ? -10.633 5.859 12.891 1 95.19 135 GLU B N 1
ATOM 2278 C CA . GLU B 1 135 ? -11.938 6.426 13.195 1 95.19 135 GLU B CA 1
ATOM 2279 C C . GLU B 1 135 ? -12.117 7.793 12.547 1 95.19 135 GLU B C 1
ATOM 2281 O O . GLU B 1 135 ? -13.188 8.109 12.031 1 95.19 135 GLU B O 1
ATOM 2286 N N . VAL B 1 136 ? -11.094 8.586 12.625 1 94.38 136 VAL B N 1
ATOM 2287 C CA . VAL B 1 136 ? -11.109 9.906 12 1 94.38 136 VAL B CA 1
ATOM 2288 C C . VAL B 1 136 ? -11.383 9.766 10.508 1 94.38 136 VAL B C 1
ATOM 2290 O O . VAL B 1 136 ? -12.25 10.453 9.961 1 94.38 136 VAL B O 1
ATOM 2293 N N . TYR B 1 137 ? -10.656 8.836 9.852 1 97.75 137 TYR B N 1
ATOM 2294 C CA . TYR B 1 137 ? -10.805 8.664 8.414 1 97.75 137 TYR B CA 1
ATOM 2295 C C . TYR B 1 137 ? -12.164 8.078 8.07 1 97.75 137 TYR B C 1
ATOM 2297 O O . TYR B 1 137 ? -12.773 8.453 7.066 1 97.75 137 TYR B O 1
ATOM 2305 N N . ALA B 1 138 ? -12.641 7.195 8.914 1 97.19 138 ALA B N 1
ATOM 2306 C CA . ALA B 1 138 ? -13.969 6.629 8.695 1 97.19 138 ALA B CA 1
ATOM 2307 C C . ALA B 1 138 ? -15.039 7.719 8.734 1 97.19 138 ALA B C 1
ATOM 2309 O O . ALA B 1 138 ? -15.922 7.766 7.871 1 97.19 138 ALA B O 1
ATOM 2310 N N . ARG B 1 139 ? -14.938 8.625 9.703 1 94 139 ARG B N 1
ATOM 2311 C CA . ARG B 1 139 ? -15.883 9.727 9.844 1 94 139 ARG B CA 1
ATOM 2312 C C . ARG B 1 139 ? -15.797 10.672 8.648 1 94 139 ARG B C 1
ATOM 2314 O O . ARG B 1 139 ? -16.781 11.312 8.289 1 94 139 ARG B O 1
ATOM 2321 N N . ALA B 1 140 ? -14.656 10.672 8.078 1 95.38 140 ALA B N 1
ATOM 2322 C CA . ALA B 1 140 ? -14.445 11.547 6.926 1 95.38 140 ALA B CA 1
ATOM 2323 C C . ALA B 1 140 ? -14.898 10.875 5.633 1 95.38 140 ALA B C 1
ATOM 2325 O O . ALA B 1 140 ? -14.797 11.461 4.555 1 95.38 140 ALA B O 1
ATOM 2326 N N . GLY B 1 141 ? -15.328 9.617 5.652 1 96.94 141 GLY B N 1
ATOM 2327 C CA . GLY B 1 141 ? -15.922 8.969 4.492 1 96.94 141 GLY B CA 1
ATOM 2328 C C . GLY B 1 141 ? -14.969 8 3.805 1 96.94 141 GLY B C 1
ATOM 2329 O O . GLY B 1 141 ? -15.258 7.516 2.709 1 96.94 141 GLY B O 1
ATOM 2330 N N . PHE B 1 142 ? -13.852 7.68 4.434 1 98.5 142 PHE B N 1
ATOM 2331 C CA . PHE B 1 142 ? -12.906 6.727 3.863 1 98.5 142 PHE B CA 1
ATOM 2332 C C . PHE B 1 142 ? -13.32 5.297 4.176 1 98.5 142 PHE B C 1
ATOM 2334 O O . PHE B 1 142 ? -13.859 5.02 5.25 1 98.5 142 PHE B O 1
ATOM 2341 N N . GLN B 1 143 ? -13.008 4.441 3.229 1 98.06 143 GLN B N 1
ATOM 2342 C CA . GLN B 1 143 ? -13.266 3.014 3.4 1 98.06 143 GLN B CA 1
ATOM 2343 C C . GLN B 1 143 ? -12.039 2.186 3.008 1 98.06 143 GLN B C 1
ATOM 2345 O O . GLN B 1 143 ? -11.312 2.545 2.082 1 98.06 143 GLN B O 1
ATOM 2350 N N . PRO B 1 144 ? -11.844 1.094 3.686 1 98.06 144 PRO B N 1
ATOM 2351 C CA . PRO B 1 144 ? -10.727 0.228 3.303 1 98.06 144 PRO B CA 1
ATOM 2352 C C . PRO B 1 144 ? -10.922 -0.42 1.935 1 98.06 144 PRO B C 1
ATOM 2354 O O . PRO B 1 144 ? -12 -0.957 1.65 1 98.06 144 PRO B O 1
ATOM 2357 N N . VAL B 1 145 ? -9.906 -0.35 1.14 1 98.06 145 VAL B N 1
ATOM 2358 C CA . VAL B 1 145 ? -10 -0.981 -0.172 1 98.06 145 VAL B CA 1
ATOM 2359 C C . VAL B 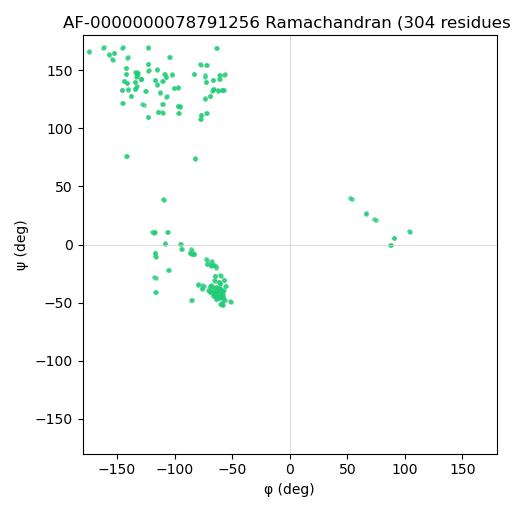1 145 ? -8.977 -2.109 -0.278 1 98.06 145 VAL B C 1
ATOM 2361 O O . VAL B 1 145 ? -9.156 -3.049 -1.055 1 98.06 145 VAL B O 1
ATOM 2364 N N . ASN B 1 146 ? -7.914 -1.983 0.412 1 98.44 146 ASN B N 1
ATOM 2365 C CA . ASN B 1 146 ? -6.848 -2.979 0.423 1 98.44 146 ASN B CA 1
ATOM 2366 C C . ASN B 1 146 ? -6.234 -3.129 1.812 1 98.44 146 ASN B C 1
ATOM 2368 O O . ASN B 1 146 ? -6.266 -2.191 2.613 1 98.44 146 ASN B O 1
ATOM 2372 N N . LEU B 1 147 ? -5.73 -4.305 2.068 1 98.5 147 LEU B N 1
ATOM 2373 C CA . LEU B 1 147 ? -4.953 -4.605 3.266 1 98.5 147 LEU B CA 1
ATOM 2374 C C . LEU B 1 147 ? -3.518 -4.969 2.906 1 98.5 147 LEU B C 1
ATOM 2376 O O . LEU B 1 147 ? -3.277 -5.672 1.922 1 98.5 147 LEU B O 1
ATOM 2380 N N . ILE B 1 148 ? -2.635 -4.465 3.654 1 98.75 148 ILE B N 1
ATOM 2381 C CA . ILE B 1 148 ? -1.266 -4.969 3.631 1 98.75 148 ILE B CA 1
ATOM 2382 C C . ILE B 1 148 ? -1.065 -5.973 4.762 1 98.75 148 ILE B C 1
ATOM 2384 O O . ILE B 1 148 ? -1.264 -5.648 5.934 1 98.75 148 ILE B O 1
ATOM 2388 N N . LEU B 1 149 ? -0.728 -7.234 4.438 1 98.81 149 LEU B N 1
ATOM 2389 C CA . LEU B 1 149 ? -0.538 -8.312 5.406 1 98.81 149 LEU B CA 1
ATOM 2390 C C . LEU B 1 149 ? 0.937 -8.68 5.527 1 98.81 149 LEU B C 1
ATOM 2392 O O . LEU B 1 149 ? 1.684 -8.602 4.547 1 98.81 149 LEU B O 1
ATOM 2396 N N . GLN B 1 150 ? 1.324 -9.062 6.695 1 98.69 150 GLN B N 1
ATOM 2397 C CA . GLN B 1 150 ? 2.689 -9.523 6.926 1 98.69 150 GLN B CA 1
ATOM 2398 C C . GLN B 1 150 ? 2.703 -10.82 7.727 1 98.69 150 GLN B C 1
ATOM 2400 O O . GLN B 1 150 ? 1.831 -11.047 8.57 1 98.69 150 GLN B O 1
ATOM 2405 N N . LYS B 1 151 ? 3.596 -11.664 7.453 1 98.56 151 LYS B N 1
ATOM 2406 C CA . LYS B 1 151 ? 3.938 -12.852 8.227 1 98.56 151 LYS B CA 1
ATOM 2407 C C . LYS B 1 151 ? 5.406 -12.844 8.633 1 98.56 151 LYS B C 1
ATOM 2409 O O . LYS B 1 151 ? 6.293 -13.016 7.793 1 98.56 151 LYS B O 1
ATOM 2414 N N . PRO B 1 152 ? 5.711 -12.656 9.883 1 97.38 152 PRO B N 1
ATOM 2415 C CA . PRO B 1 152 ? 7.105 -12.703 10.336 1 97.38 152 PRO B CA 1
ATOM 2416 C C . PRO B 1 152 ? 7.762 -14.062 10.086 1 97.38 152 PRO B C 1
ATOM 2418 O O . PRO B 1 152 ? 7.105 -15.102 10.195 1 97.38 152 PRO B O 1
ATOM 2421 N N . LEU B 1 153 ? 9.008 -14.109 9.719 1 96.62 153 LEU B N 1
ATOM 2422 C CA . LEU B 1 153 ? 9.75 -15.344 9.477 1 96.62 153 LEU B CA 1
ATOM 2423 C C . LEU B 1 153 ? 10.719 -15.625 10.617 1 96.62 153 LEU B C 1
ATOM 2425 O O . LEU B 1 153 ? 11.234 -16.734 10.742 1 96.62 153 LEU B O 1
ATOM 2429 N N . ASN B 1 154 ? 11.141 -14.68 11.406 1 81.88 154 ASN B N 1
ATOM 2430 C CA . ASN B 1 154 ? 12.031 -14.852 12.547 1 81.88 154 ASN B CA 1
ATOM 2431 C C . ASN B 1 154 ? 11.32 -14.578 13.867 1 81.88 154 ASN B C 1
ATOM 2433 O O . ASN B 1 154 ? 10.328 -13.844 13.898 1 81.88 154 ASN B O 1
#

InterPro domains:
  IPR000182 GNAT domain [PF00583] (29-142)
  IPR000182 GNAT domain [PS51186] (1-154)
  IPR016181 Acyl-CoA N-acyltransferase [SSF55729] (2-146)
  IPR050832 Bacterial Acetyltransferase [PTHR43877] (2-146)

Organism: Lacticaseibacillus rhamnosus (strain LMS2-1) (NCBI:txid525361)

Secondary structure (DSSP, 8-state):
-EEE--GGGHHHHHHHHHHHHHHHHHH-TTTB----S--HHHHHHHHT-TTEEEEEEEETTEEEEEEEEEEEE----TTB---EEEEEEEEEE-GGGTTSSHHHHHHHHHHHHHHHTT-SEEEEEEETT-HHHHHHHHHTT-EEEEEEEEEE--/-EEE--GGGHHHHHHHHHHHHHHHHHH-TTTB----S--HHHHHHHHT-TTEEEEEEEETTEEEEEEEEEEEE----TTB---EEEEEEEEEE-GGGTTSSHHHHHHHHHHHHHHHTT-SEEEEEEETT-HHHHHHHHHTT-EEEEEEEEEE--

Solvent-accessible surface area (backbone atoms only — not comparable to full-atom values): 16574 Å² total; per-residue (Å²): 89,80,46,73,63,53,80,88,45,35,69,62,48,41,53,51,48,29,51,48,28,39,53,44,16,72,76,36,60,82,49,23,30,52,42,86,69,91,56,44,64,67,55,50,54,40,74,72,30,91,55,34,50,44,36,32,31,39,57,96,89,36,79,45,31,42,32,35,37,32,59,47,64,56,70,94,46,78,44,44,44,78,43,46,30,22,37,46,75,46,74,47,61,42,78,91,55,53,94,69,54,52,69,56,55,49,49,50,52,52,50,50,54,31,52,74,66,66,24,50,28,40,33,36,74,43,54,57,82,42,56,69,59,51,50,55,41,43,76,71,56,36,41,73,53,30,32,33,30,38,26,73,70,116,88,79,44,74,61,52,80,86,45,34,68,62,51,41,53,51,48,28,52,49,28,38,54,46,15,71,76,37,60,83,50,22,29,52,44,86,70,90,57,44,63,66,55,51,54,39,73,70,29,91,56,34,50,46,38,32,31,38,56,96,90,36,78,45,31,41,33,34,35,34,60,46,64,56,71,95,46,77,43,43,45,76,43,46,30,22,37,47,74,46,76,50,60,42,79,93,55,54,95,69,54,52,68,56,53,50,48,52,52,51,49,50,54,32,52,74,67,66,23,50,29,39,34,36,74,44,54,57,82,41,57,69,60,52,51,55,40,43,75,71,56,35,41,72,53,30,31,33,31,38,29,72,69,115